Protein AF-A0A8C7E9T2-F1 (afdb_monomer)

Secondary structure (DSSP, 8-state):
-PPPP----------S-EEEEEEGGGTEEEEEE----TT-EEEEEEETTTTEEEEEEEEE-SS--SSSS---EEEEEEEEEETTTTEEEEE-SS-EEEEETTEEEEE-TT--EEEEETTEEEEEETTTEEEEEETTTEEEEEEEEPPPTT-SS---EEEEEEEE-TTS-TT-BSTTGGGGS---EEEEEEEEEEETTEEEEEEEETTEEEEEEEEEEEE-SS-TTT-EEEEEEEE-GGGTTTSSS-GGGGEES---

Foldseek 3Di:
DDDDDDDPDPDPPQFFQKDWQDQVVVNAIAIEGAQDDQQWKFFAKDFVVQQKTKIFGKHFKPDDDPDPDRTGIFGQWMWIDRPVQRWIWIDGLAWIWIDRPPDIDIDGLQDADFDDDVQWTWGRDRQFWIWIGGNNAWIKIKGWDCDPPVDPIHHIHIHIDTPGRGRRDPRMDTQNRPSSPRWDKDWADFAQDPDNVWTWTWIQTPNDTFIWIWDWDFDCPVPSPPGDTHIHTYGDDSCPPNGDDHRCVRTDPDSD

Sequence (256 aa):
MSVPPRIPSRVSIDGDPHFIISVPQKEDAICFNINENPGAVLNLIKDPVTGITVNGELIGDKKANNDSKIQNTYFGRLGITNKHLNLRVMVTPEKITVQNGAEKTGFTWLDSVTLQQEGLNLIINRKKNLVLSMGGGASFVIVLHQVWKKHPLHQDFLGLYTLDSGKLSKQTHGLLGQFFQPIDFTILEIHPGSDPKKPDATMIVKNNELTVTRGWQKDYRKDPKNGIDVPCWFVHNNGAGLIDGVHTDYIVSSLF

Mean predicted aligned error: 7.23 Å

Organism: Nothoprocta perdicaria (NCBI:txid30464)

InterPro domains:
  IPR010600 Inter-alpha-trypsin inhibitor heavy chain, C-terminal [PF06668] (50-237)
  IPR050934 Inter-alpha-trypsin inhibitor heavy chain [PTHR10338] (15-254)

Structure (mmCIF, N/CA/C/O backbone):
data_AF-A0A8C7E9T2-F1
#
_entry.id   AF-A0A8C7E9T2-F1
#
loop_
_atom_site.group_PDB
_atom_site.id
_atom_site.type_symbol
_atom_site.label_atom_id
_atom_site.label_alt_id
_atom_site.label_comp_id
_atom_site.label_asym_id
_atom_site.label_entity_id
_atom_site.label_seq_id
_atom_site.pdbx_PDB_ins_code
_atom_site.Cartn_x
_atom_site.Cartn_y
_atom_site.Cartn_z
_atom_site.occupancy
_atom_site.B_iso_or_equiv
_atom_site.auth_seq_id
_atom_site.auth_comp_id
_atom_site.auth_asym_id
_atom_site.auth_atom_id
_atom_site.pdbx_PDB_model_num
ATOM 1 N N . MET A 1 1 ? 25.574 38.942 -23.394 1.00 36.72 1 MET A N 1
ATOM 2 C CA . MET A 1 1 ? 25.433 37.539 -22.950 1.00 36.72 1 MET A CA 1
ATOM 3 C C . MET A 1 1 ? 24.226 37.465 -22.033 1.00 36.72 1 MET A C 1
ATOM 5 O O . MET A 1 1 ? 24.279 37.968 -20.920 1.00 36.72 1 MET A O 1
ATOM 9 N N . SER A 1 2 ? 23.105 36.980 -22.554 1.00 30.75 2 SER A N 1
ATOM 10 C CA . SER A 1 2 ? 21.825 36.873 -21.853 1.00 30.75 2 SER A CA 1
ATOM 11 C C . SER A 1 2 ? 21.806 35.605 -20.999 1.00 30.75 2 SER A C 1
ATOM 13 O O . SER A 1 2 ? 22.013 34.504 -21.501 1.00 30.75 2 SER A O 1
ATOM 15 N N . VAL A 1 3 ? 21.581 35.771 -19.697 1.00 33.22 3 VAL A N 1
ATOM 16 C CA . VAL A 1 3 ? 21.380 34.667 -18.751 1.00 33.22 3 VAL A CA 1
ATOM 17 C C . VAL A 1 3 ? 20.053 33.976 -19.096 1.00 33.22 3 VAL A C 1
ATOM 19 O O . VAL A 1 3 ? 19.036 34.670 -19.176 1.00 33.22 3 VAL A O 1
ATOM 22 N N . PRO A 1 4 ? 20.013 32.650 -19.321 1.00 32.91 4 PRO A N 1
ATOM 23 C CA . PRO A 1 4 ? 18.760 31.969 -19.611 1.00 32.91 4 PRO A CA 1
ATOM 24 C C . PRO A 1 4 ? 17.866 31.939 -18.357 1.00 32.91 4 PRO A C 1
ATOM 26 O O . PRO A 1 4 ? 18.373 31.788 -17.239 1.00 32.91 4 PRO A O 1
ATOM 29 N N . PRO A 1 5 ? 16.538 32.081 -18.510 1.00 31.86 5 PRO A N 1
ATOM 30 C CA . PRO A 1 5 ? 15.620 32.064 -17.381 1.00 31.86 5 PRO A CA 1
ATOM 31 C C . PRO A 1 5 ? 15.632 30.689 -16.705 1.00 31.86 5 PRO A C 1
ATOM 33 O O . PRO A 1 5 ? 15.554 29.650 -17.362 1.00 31.86 5 PRO A O 1
ATOM 36 N N . ARG A 1 6 ? 15.719 30.687 -15.369 1.00 32.91 6 ARG A N 1
ATOM 37 C CA . ARG A 1 6 ? 15.540 29.483 -14.549 1.00 32.91 6 ARG A CA 1
ATOM 38 C C . ARG A 1 6 ? 14.130 28.948 -14.786 1.00 32.91 6 ARG A C 1
ATOM 40 O O . ARG A 1 6 ? 13.155 29.552 -14.349 1.00 32.91 6 ARG A O 1
ATOM 47 N N . ILE A 1 7 ? 14.040 27.818 -15.479 1.00 31.33 7 ILE A N 1
ATOM 48 C CA . ILE A 1 7 ? 12.806 27.044 -15.605 1.00 31.33 7 ILE A CA 1
ATOM 49 C C . ILE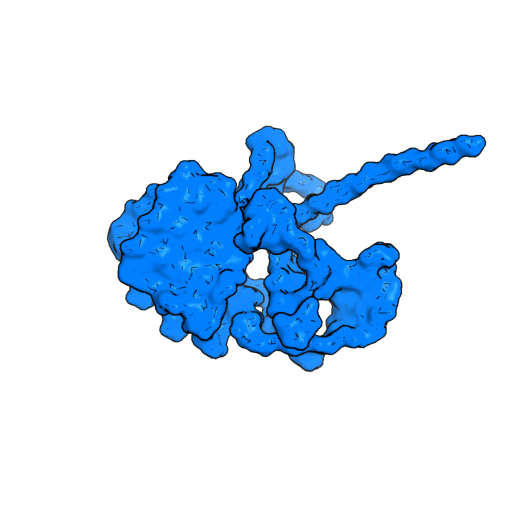 A 1 7 ? 12.392 26.644 -14.179 1.00 31.33 7 ILE A C 1
ATOM 51 O O . ILE A 1 7 ? 13.225 26.075 -13.465 1.00 31.33 7 ILE A O 1
ATOM 55 N N . PRO A 1 8 ? 11.159 26.939 -13.725 1.00 28.78 8 PRO A N 1
ATOM 56 C CA . PRO A 1 8 ? 10.718 26.501 -12.412 1.00 28.78 8 PRO A CA 1
ATOM 57 C C . PRO A 1 8 ? 10.752 24.975 -12.394 1.00 28.78 8 PRO A C 1
ATOM 59 O O . PRO A 1 8 ? 10.185 24.326 -13.276 1.00 28.78 8 PRO A O 1
ATOM 62 N N . SER A 1 9 ? 11.434 24.403 -11.403 1.00 28.05 9 SER A N 1
ATOM 63 C CA . SER A 1 9 ? 11.356 22.981 -11.089 1.00 28.05 9 SER A CA 1
ATOM 64 C C . SER A 1 9 ? 9.882 22.598 -11.006 1.00 28.05 9 SER A C 1
ATOM 66 O O . SER A 1 9 ? 9.178 23.076 -10.113 1.00 28.05 9 SER A O 1
ATOM 68 N N . ARG A 1 10 ? 9.402 21.792 -11.963 1.00 25.38 10 ARG A N 1
ATOM 69 C CA . ARG A 1 10 ? 8.066 21.197 -11.898 1.00 25.38 10 ARG A CA 1
ATOM 70 C C . ARG A 1 10 ? 7.954 20.525 -10.535 1.00 25.38 10 ARG A C 1
ATOM 72 O O . ARG A 1 10 ? 8.721 19.612 -10.240 1.00 25.38 10 ARG A O 1
ATOM 79 N N . VAL A 1 11 ? 7.049 21.029 -9.703 1.00 23.53 11 VAL A N 1
ATOM 80 C CA . VAL A 1 11 ? 6.612 20.343 -8.492 1.00 23.53 11 VAL A CA 1
ATOM 81 C C . VAL A 1 11 ? 6.145 18.968 -8.960 1.00 23.53 11 VAL A C 1
ATOM 83 O O . VAL A 1 11 ? 5.228 18.886 -9.776 1.00 23.53 11 VAL A O 1
ATOM 86 N N . SER A 1 12 ? 6.840 17.910 -8.545 1.00 27.34 12 SER A N 1
ATOM 87 C CA . SER A 1 12 ? 6.353 16.545 -8.720 1.00 27.34 12 SER A CA 1
ATOM 88 C C . SER A 1 12 ? 5.087 16.452 -7.882 1.00 27.34 12 SER A C 1
ATOM 90 O O . SER A 1 12 ? 5.159 16.472 -6.655 1.00 27.34 12 SER A O 1
ATOM 92 N N . ILE A 1 13 ? 3.930 16.508 -8.533 1.00 32.53 13 ILE A N 1
ATOM 93 C CA . ILE A 1 13 ? 2.645 16.292 -7.877 1.00 32.53 13 ILE A CA 1
ATOM 94 C C . ILE A 1 13 ? 2.523 14.772 -7.778 1.00 32.53 13 ILE A C 1
ATOM 96 O O . ILE A 1 13 ? 2.080 14.134 -8.728 1.00 32.53 13 ILE A O 1
ATOM 100 N N . ASP A 1 14 ? 3.031 14.215 -6.673 1.00 45.03 14 ASP A N 1
ATOM 101 C CA . ASP A 1 14 ? 2.837 12.811 -6.289 1.00 45.03 14 ASP A CA 1
ATOM 102 C C . ASP A 1 14 ? 1.335 12.582 -6.164 1.00 45.03 14 ASP A C 1
ATOM 104 O O . ASP A 1 14 ? 0.641 13.246 -5.385 1.00 45.03 14 ASP A O 1
ATOM 108 N N . GLY A 1 15 ? 0.818 11.737 -7.038 1.00 45.34 15 GLY A N 1
ATOM 109 C CA . GLY A 1 15 ? -0.557 11.849 -7.474 1.00 45.34 15 GLY A CA 1
ATOM 110 C C . GLY A 1 15 ? -1.200 10.535 -7.823 1.00 45.34 15 GLY A C 1
ATOM 111 O O . GLY A 1 15 ? -2.115 10.574 -8.610 1.00 45.34 15 GLY A O 1
ATOM 112 N N . ASP A 1 16 ? -0.736 9.419 -7.276 1.00 51.97 16 ASP A N 1
ATOM 113 C CA . ASP A 1 16 ? -1.409 8.118 -7.313 1.00 51.97 16 ASP A CA 1
ATOM 114 C C . ASP A 1 16 ? -0.866 7.272 -6.143 1.00 51.97 16 ASP A C 1
ATOM 116 O O . ASP A 1 16 ? 0.202 7.596 -5.605 1.00 51.97 16 ASP A O 1
ATOM 120 N N . PRO A 1 17 ? -1.526 6.186 -5.695 1.00 57.12 17 PRO A N 1
ATOM 121 C CA . PRO A 1 17 ? -0.874 5.239 -4.799 1.00 57.12 17 PRO A CA 1
ATOM 122 C C . PRO A 1 17 ? 0.338 4.615 -5.513 1.00 57.12 17 PRO A C 1
ATOM 124 O O . PRO A 1 17 ? 0.200 3.727 -6.353 1.00 57.12 17 PRO A O 1
ATOM 127 N N . HIS A 1 18 ? 1.533 5.094 -5.168 1.00 77.88 18 HIS A N 1
ATOM 128 C CA . HIS A 1 18 ? 2.803 4.554 -5.637 1.00 77.88 18 HIS A CA 1
ATOM 129 C C . HIS A 1 18 ? 3.198 3.363 -4.761 1.00 77.88 18 HIS A C 1
ATOM 131 O O . HIS A 1 18 ? 3.559 3.515 -3.589 1.00 77.88 18 HIS A O 1
ATOM 137 N N . PHE A 1 19 ? 3.141 2.160 -5.320 1.00 89.12 19 PHE A N 1
ATOM 138 C CA . PHE A 1 19 ? 3.601 0.958 -4.639 1.00 89.12 19 PHE A CA 1
ATOM 139 C C . PHE A 1 19 ? 5.094 0.786 -4.885 1.00 89.12 19 PHE A C 1
ATOM 141 O O . PHE A 1 19 ? 5.533 0.781 -6.031 1.00 89.12 19 PHE A O 1
ATOM 148 N N . ILE A 1 20 ? 5.875 0.645 -3.813 1.00 91.62 20 ILE A N 1
ATOM 149 C CA . ILE A 1 20 ? 7.319 0.398 -3.878 1.00 91.62 20 ILE A CA 1
ATOM 150 C C . ILE A 1 20 ? 7.583 -1.006 -3.340 1.00 91.62 20 ILE A C 1
ATOM 152 O O . ILE A 1 20 ? 7.373 -1.281 -2.157 1.00 91.62 20 ILE A O 1
ATOM 156 N N . ILE A 1 21 ? 8.068 -1.884 -4.211 1.00 92.88 21 ILE A N 1
ATOM 157 C CA . ILE A 1 21 ? 8.453 -3.256 -3.894 1.00 92.88 21 ILE A CA 1
ATOM 158 C C . ILE A 1 21 ? 9.976 -3.314 -3.831 1.00 92.88 21 ILE A C 1
ATOM 160 O O . ILE A 1 21 ? 10.663 -3.299 -4.852 1.00 92.88 21 ILE A O 1
ATOM 164 N N . SER A 1 22 ? 10.517 -3.342 -2.614 1.00 90.88 22 SER A N 1
ATOM 165 C CA . SER A 1 22 ? 11.954 -3.527 -2.403 1.00 90.88 22 SER A CA 1
ATOM 166 C C . SER A 1 22 ? 12.355 -4.965 -2.737 1.00 90.88 22 SER A C 1
ATOM 168 O O . SER A 1 22 ? 11.707 -5.899 -2.267 1.00 90.88 22 SER A O 1
ATOM 170 N N . VAL A 1 23 ? 13.453 -5.141 -3.475 1.00 92.06 23 VAL A N 1
ATOM 171 C CA . VAL A 1 23 ? 14.055 -6.446 -3.785 1.00 92.06 23 VAL A CA 1
ATOM 172 C C . VAL A 1 23 ? 15.464 -6.470 -3.184 1.00 92.06 23 VAL A C 1
ATOM 174 O O . VAL A 1 23 ? 16.436 -6.122 -3.860 1.00 92.06 23 VAL A O 1
ATOM 177 N N . PRO A 1 24 ? 15.607 -6.825 -1.890 1.00 89.12 24 PRO A N 1
ATOM 178 C CA . PRO A 1 24 ? 16.863 -6.656 -1.161 1.00 89.12 24 PRO A CA 1
ATOM 179 C C . PRO A 1 24 ? 18.052 -7.375 -1.798 1.00 89.12 24 PRO A C 1
ATOM 181 O O . PRO A 1 24 ? 19.160 -6.857 -1.761 1.00 89.12 24 PRO A O 1
ATOM 184 N N . GLN A 1 25 ? 17.826 -8.531 -2.429 1.00 90.88 25 GLN A N 1
ATOM 185 C CA . GLN A 1 25 ? 18.876 -9.320 -3.085 1.00 90.88 25 GLN A CA 1
ATOM 186 C C . GLN A 1 25 ? 19.495 -8.612 -4.300 1.00 90.88 25 GLN A C 1
ATOM 188 O O . GLN A 1 25 ? 20.569 -9.004 -4.747 1.00 90.88 25 GLN A O 1
ATOM 193 N N . LYS A 1 26 ? 18.819 -7.594 -4.843 1.00 93.00 26 LYS A N 1
ATOM 194 C CA . LYS A 1 26 ? 19.295 -6.762 -5.955 1.00 93.00 26 LYS A CA 1
ATOM 195 C C . LYS A 1 26 ? 19.748 -5.376 -5.510 1.00 93.00 26 LYS A C 1
ATOM 197 O O . LYS A 1 26 ? 20.216 -4.620 -6.350 1.00 93.00 26 LYS A O 1
ATOM 202 N N . GLU A 1 27 ? 19.557 -5.035 -4.233 1.00 93.94 27 GLU A N 1
ATOM 203 C CA . GLU A 1 27 ? 19.719 -3.669 -3.717 1.00 93.94 27 GLU A CA 1
ATOM 204 C C . GLU A 1 27 ? 18.941 -2.625 -4.544 1.00 93.94 27 GLU A C 1
ATOM 206 O O . GLU A 1 27 ? 19.355 -1.477 -4.695 1.00 93.94 27 GLU A O 1
ATOM 211 N N . ASP A 1 28 ? 17.790 -3.029 -5.087 1.00 94.56 28 ASP A N 1
ATOM 212 C CA . ASP A 1 28 ? 16.990 -2.217 -6.001 1.00 94.56 28 ASP A CA 1
ATOM 213 C C . ASP A 1 28 ? 15.488 -2.409 -5.726 1.00 94.56 28 ASP A C 1
ATOM 215 O O . ASP A 1 28 ? 15.079 -3.214 -4.880 1.00 94.56 28 ASP A O 1
ATOM 219 N N . ALA A 1 29 ? 14.648 -1.634 -6.407 1.00 95.00 29 ALA A N 1
ATOM 220 C CA . ALA A 1 29 ? 13.205 -1.656 -6.219 1.00 95.00 29 ALA A CA 1
ATOM 221 C C . ALA A 1 29 ? 12.438 -1.622 -7.543 1.00 95.00 29 ALA A C 1
ATOM 223 O O . ALA A 1 29 ? 12.873 -1.039 -8.538 1.00 95.00 29 ALA A O 1
ATOM 224 N N . ILE A 1 30 ? 11.242 -2.200 -7.509 1.00 96.00 30 ILE A N 1
ATOM 225 C CA . ILE A 1 30 ? 10.222 -2.069 -8.549 1.00 96.00 30 ILE A CA 1
ATOM 226 C C . ILE A 1 30 ? 9.132 -1.149 -8.005 1.00 96.00 30 ILE A C 1
ATOM 228 O O . ILE A 1 30 ? 8.796 -1.215 -6.822 1.00 96.00 30 ILE A O 1
ATOM 232 N N . CYS A 1 31 ? 8.579 -0.284 -8.844 1.00 95.00 31 CYS A N 1
ATOM 233 C CA . CYS A 1 31 ? 7.455 0.559 -8.468 1.00 95.00 31 CYS A CA 1
ATOM 234 C C . CYS A 1 31 ? 6.381 0.586 -9.551 1.00 95.00 31 CYS A C 1
ATOM 236 O O . CYS A 1 31 ? 6.670 0.395 -10.726 1.00 95.00 31 CYS A O 1
ATOM 238 N N . PHE A 1 32 ? 5.132 0.796 -9.155 1.00 94.06 32 PHE A N 1
ATOM 239 C CA . PHE A 1 32 ? 4.001 0.910 -10.073 1.00 94.06 32 PHE A CA 1
ATOM 240 C C . PHE A 1 32 ? 2.858 1.676 -9.405 1.00 94.06 32 PHE A C 1
ATOM 242 O O . PHE A 1 32 ? 2.839 1.836 -8.181 1.00 94.06 32 PHE A O 1
ATOM 249 N N . ASN A 1 33 ? 1.902 2.123 -10.214 1.00 91.00 33 ASN A N 1
ATOM 250 C CA . ASN A 1 33 ? 0.681 2.788 -9.758 1.00 91.00 33 ASN A CA 1
ATOM 251 C C . ASN A 1 33 ? -0.532 1.922 -10.065 1.00 91.00 33 ASN A C 1
ATOM 253 O O . ASN A 1 33 ? -0.456 1.069 -10.945 1.00 91.00 33 ASN A O 1
ATOM 257 N N . ILE A 1 34 ? -1.650 2.193 -9.393 1.00 90.44 34 ILE A N 1
ATOM 258 C CA . ILE A 1 34 ? -2.975 1.741 -9.820 1.00 90.44 34 ILE A CA 1
ATOM 259 C C . ILE A 1 34 ? -3.844 2.968 -10.045 1.00 90.44 34 ILE A C 1
ATOM 261 O O . ILE A 1 34 ? -4.163 3.688 -9.102 1.00 90.44 34 ILE A O 1
ATOM 265 N N . ASN A 1 35 ? -4.222 3.170 -11.301 1.00 86.38 35 ASN A N 1
ATOM 266 C CA . ASN A 1 35 ? -5.042 4.285 -11.740 1.00 86.38 35 ASN A CA 1
ATOM 267 C C . ASN A 1 35 ? -6.493 3.809 -11.798 1.00 86.38 35 ASN A C 1
ATOM 269 O O . ASN A 1 35 ? -6.939 3.282 -12.816 1.00 86.38 35 ASN A O 1
ATOM 273 N N . GLU A 1 36 ? -7.199 3.965 -10.685 1.00 90.19 36 GLU A N 1
ATOM 274 C CA . GLU A 1 36 ? -8.607 3.602 -10.543 1.00 90.19 36 GLU A CA 1
ATOM 275 C C . GLU A 1 36 ? -9.437 4.798 -10.093 1.00 90.19 36 GLU A C 1
ATOM 277 O O . GLU A 1 36 ? -8.909 5.790 -9.600 1.00 90.19 36 GLU A O 1
ATOM 282 N N . ASN A 1 37 ? -10.753 4.723 -10.270 1.00 89.94 37 ASN A N 1
ATOM 283 C CA . ASN A 1 37 ? -11.621 5.850 -9.940 1.00 89.94 37 ASN A CA 1
ATOM 284 C C . ASN A 1 37 ? -11.808 6.019 -8.418 1.00 89.94 37 ASN A C 1
ATOM 286 O O . ASN A 1 37 ? -11.820 5.032 -7.674 1.00 89.94 37 ASN A O 1
ATOM 290 N N . PRO A 1 38 ? -12.050 7.255 -7.937 1.00 91.06 38 PRO A N 1
ATOM 291 C CA . PRO A 1 38 ? -12.476 7.487 -6.561 1.00 91.06 38 PRO A CA 1
ATOM 292 C C . PRO A 1 38 ? -13.674 6.604 -6.180 1.00 91.06 38 PRO A C 1
ATOM 294 O O . PRO A 1 38 ? -14.636 6.484 -6.938 1.00 91.06 38 PRO A O 1
ATOM 297 N N . GLY A 1 39 ? -13.620 5.999 -4.995 1.00 93.44 39 GLY A N 1
ATOM 298 C CA . GLY A 1 39 ? -14.597 5.030 -4.498 1.00 93.44 39 GLY A CA 1
ATOM 299 C C . GLY A 1 39 ? -14.239 3.567 -4.780 1.00 93.44 39 GLY A C 1
ATOM 300 O O . GLY A 1 39 ? -14.816 2.684 -4.146 1.00 93.44 39 GLY A O 1
ATOM 301 N N . ALA A 1 40 ? -13.277 3.282 -5.666 1.00 95.75 40 ALA A N 1
ATOM 302 C CA . ALA A 1 40 ? -12.760 1.926 -5.828 1.00 95.75 40 ALA A CA 1
ATOM 303 C C . ALA A 1 40 ? -12.086 1.451 -4.530 1.00 95.75 40 ALA A C 1
ATOM 305 O O . ALA A 1 40 ? -11.313 2.187 -3.911 1.00 95.75 40 ALA A O 1
ATOM 306 N N . VAL A 1 41 ? -12.368 0.211 -4.121 1.00 98.12 41 VAL A N 1
ATOM 307 C CA . VAL A 1 41 ? -11.741 -0.417 -2.952 1.00 98.12 41 VAL A CA 1
ATOM 308 C C . VAL A 1 41 ? -10.810 -1.520 -3.427 1.00 98.12 41 VAL A C 1
ATOM 310 O O . VAL A 1 41 ? -11.253 -2.494 -4.023 1.00 98.12 41 VAL A O 1
ATOM 313 N N . LEU A 1 42 ? -9.522 -1.379 -3.137 1.00 97.81 42 LEU A N 1
ATOM 314 C CA . LEU A 1 42 ? -8.484 -2.330 -3.515 1.00 97.81 42 LEU A CA 1
ATOM 315 C C . LEU A 1 42 ? -8.203 -3.308 -2.372 1.00 97.81 42 LEU A C 1
ATOM 317 O O . LEU A 1 42 ? -7.965 -2.888 -1.237 1.00 97.81 42 LEU A O 1
ATOM 321 N N . ASN A 1 43 ? -8.156 -4.605 -2.672 1.00 98.25 43 ASN A N 1
ATOM 322 C CA . ASN A 1 43 ? -7.603 -5.624 -1.793 1.00 98.25 43 ASN A CA 1
ATOM 323 C C . ASN A 1 43 ? -6.076 -5.603 -1.874 1.00 98.25 43 ASN A C 1
ATOM 325 O O . ASN A 1 43 ? -5.469 -6.054 -2.846 1.00 98.25 43 ASN A O 1
ATOM 329 N N . LEU A 1 44 ? -5.447 -5.070 -0.830 1.00 96.81 44 LEU A N 1
ATOM 330 C CA . LEU A 1 44 ? -4.002 -4.877 -0.785 1.00 96.81 44 LEU A CA 1
ATOM 331 C C . LEU A 1 44 ? -3.308 -6.134 -0.272 1.00 96.81 44 LEU A C 1
ATOM 333 O O . LEU A 1 44 ? -2.311 -6.574 -0.840 1.00 96.81 44 LEU A O 1
ATOM 337 N N . ILE A 1 45 ? -3.831 -6.706 0.811 1.00 95.38 45 ILE A N 1
ATOM 338 C CA . ILE A 1 45 ? -3.261 -7.881 1.469 1.00 95.38 45 ILE A CA 1
ATOM 339 C C . ILE A 1 45 ? -4.408 -8.779 1.916 1.00 95.38 45 ILE A C 1
ATOM 341 O O . ILE A 1 45 ? -5.374 -8.315 2.520 1.00 95.38 45 ILE A O 1
ATOM 345 N N . LYS A 1 46 ? -4.283 -10.077 1.672 1.00 95.88 46 LYS A N 1
ATOM 346 C CA . LYS A 1 46 ? -5.173 -11.113 2.182 1.00 95.88 46 LYS A CA 1
ATOM 347 C C . LYS A 1 46 ? -4.346 -12.342 2.514 1.00 95.88 46 LYS A C 1
ATOM 349 O O . LYS A 1 46 ? -3.814 -12.992 1.621 1.00 95.88 46 LYS A O 1
ATOM 354 N N . ASP A 1 47 ? -4.260 -12.662 3.795 1.00 94.69 47 ASP A N 1
ATOM 355 C CA . ASP A 1 47 ? -3.617 -13.878 4.274 1.00 94.69 47 ASP A CA 1
ATOM 356 C C . ASP A 1 47 ? -4.662 -14.770 4.960 1.00 94.69 47 ASP A C 1
ATOM 358 O O . ASP A 1 47 ? -5.082 -14.483 6.087 1.00 94.69 47 ASP A O 1
ATOM 362 N N . PRO A 1 48 ? -5.107 -15.856 4.304 1.00 94.44 48 PRO A N 1
ATOM 363 C CA . PRO A 1 48 ? -6.138 -16.725 4.858 1.00 94.44 48 PRO A CA 1
ATOM 364 C C . PRO A 1 48 ? -5.673 -17.485 6.107 1.00 94.44 48 PRO A C 1
ATOM 366 O O . PRO A 1 48 ? -6.514 -17.890 6.906 1.00 94.44 48 PRO A O 1
ATOM 369 N N . VAL A 1 49 ? -4.363 -17.673 6.301 1.00 93.19 49 VAL A N 1
ATOM 370 C CA . VAL A 1 49 ? -3.815 -18.462 7.415 1.00 93.19 49 VAL A CA 1
ATOM 371 C C . VAL A 1 49 ? -3.740 -17.634 8.694 1.00 93.19 49 VAL A C 1
ATOM 373 O O . VAL A 1 49 ? -4.097 -18.122 9.763 1.00 93.19 49 VAL A O 1
ATOM 376 N N . THR A 1 50 ? -3.304 -16.376 8.608 1.00 91.00 50 THR A N 1
ATOM 377 C CA . THR A 1 50 ? -3.293 -15.467 9.770 1.00 91.00 50 THR A CA 1
ATOM 378 C C . THR A 1 50 ? -4.638 -14.771 9.986 1.00 91.00 50 THR A C 1
ATOM 380 O O . THR A 1 50 ? -4.872 -14.190 11.049 1.00 91.00 50 THR A O 1
ATOM 383 N N . GLY A 1 51 ? -5.529 -14.831 8.991 1.00 92.38 51 GLY A N 1
ATOM 384 C CA . GLY A 1 51 ? -6.827 -14.163 8.989 1.00 92.38 51 GLY A CA 1
ATOM 385 C C . GLY A 1 51 ? -6.739 -12.658 8.722 1.00 92.38 51 GLY A C 1
ATOM 386 O O . GLY A 1 51 ? -7.748 -11.969 8.884 1.00 92.38 51 GLY A O 1
ATOM 387 N N . ILE A 1 52 ? -5.558 -12.143 8.355 1.00 93.50 52 ILE A N 1
ATOM 388 C CA . ILE A 1 52 ? -5.320 -10.720 8.100 1.00 93.50 52 ILE A CA 1
ATOM 389 C C . ILE A 1 52 ? -5.866 -10.343 6.721 1.00 93.50 52 ILE A C 1
ATOM 391 O O . ILE A 1 52 ? -5.641 -11.025 5.722 1.00 93.50 52 ILE A O 1
ATOM 395 N N . THR A 1 53 ? -6.580 -9.225 6.649 1.00 95.62 53 THR A N 1
ATOM 396 C CA . THR A 1 53 ? -6.971 -8.590 5.385 1.00 95.62 53 THR A CA 1
ATOM 397 C C . THR A 1 53 ? -6.784 -7.086 5.501 1.00 95.62 53 THR A C 1
ATOM 399 O O . THR A 1 53 ? -7.125 -6.499 6.526 1.00 95.62 53 THR A O 1
ATOM 402 N N . VAL A 1 54 ? -6.220 -6.477 4.462 1.00 96.19 54 VAL A N 1
ATOM 403 C CA . VAL A 1 54 ? -6.025 -5.035 4.333 1.00 96.19 54 VAL A CA 1
ATOM 404 C C . VAL A 1 54 ? -6.633 -4.590 3.012 1.00 96.19 54 VAL A C 1
ATOM 406 O O . VAL A 1 54 ? -6.200 -5.034 1.948 1.00 96.19 54 VAL A O 1
ATOM 409 N N . ASN A 1 55 ? -7.608 -3.692 3.093 1.00 98.38 55 ASN A N 1
ATOM 410 C CA . ASN A 1 55 ? -8.255 -3.063 1.950 1.00 98.38 55 ASN A CA 1
ATOM 411 C C . ASN A 1 55 ? -8.064 -1.543 2.010 1.00 98.38 55 ASN A C 1
ATOM 413 O O . ASN A 1 55 ? -7.991 -0.967 3.100 1.00 98.38 55 ASN A O 1
ATOM 417 N N . GLY A 1 56 ? -8.019 -0.893 0.850 1.00 97.56 56 GLY A N 1
ATOM 418 C CA . GLY A 1 56 ? -7.895 0.558 0.741 1.00 97.56 56 GLY A CA 1
ATOM 419 C C . GLY A 1 56 ? -8.888 1.154 -0.245 1.00 97.56 56 GLY A C 1
ATOM 420 O O . GLY A 1 56 ? -8.929 0.741 -1.396 1.00 97.56 56 GLY A O 1
ATOM 421 N N . GLU A 1 57 ? -9.673 2.127 0.205 1.00 97.19 57 GLU A N 1
ATOM 422 C CA . GLU A 1 57 ? -10.593 2.898 -0.635 1.00 97.19 57 GLU A CA 1
ATOM 423 C C . GLU A 1 57 ? -9.882 4.131 -1.194 1.00 97.19 57 GLU A C 1
ATOM 425 O O . GLU A 1 57 ? -9.264 4.902 -0.444 1.00 97.19 57 GLU A O 1
ATOM 430 N N . LEU A 1 58 ? -9.990 4.312 -2.508 1.00 93.69 58 LEU A N 1
ATOM 431 C CA . LEU A 1 58 ? -9.417 5.442 -3.218 1.00 93.69 58 LEU A CA 1
ATOM 432 C C . LEU A 1 58 ? -10.313 6.677 -3.121 1.00 93.69 58 LEU A C 1
ATOM 434 O O . LEU A 1 58 ? -11.533 6.607 -3.236 1.00 93.69 58 LEU A O 1
ATOM 438 N N . ILE A 1 59 ? -9.689 7.835 -2.964 1.00 90.38 59 ILE A N 1
ATOM 439 C CA . ILE A 1 59 ? -10.299 9.158 -3.075 1.00 90.38 59 ILE A CA 1
ATOM 440 C C . ILE A 1 59 ? -9.573 9.937 -4.167 1.00 90.38 59 ILE A C 1
ATOM 442 O O . ILE A 1 59 ? -8.382 9.738 -4.383 1.00 90.38 59 ILE A O 1
ATOM 446 N N . GLY A 1 60 ? -10.285 10.829 -4.847 1.00 85.44 60 GLY A N 1
ATOM 447 C CA . GLY A 1 60 ? -9.684 11.732 -5.826 1.00 85.44 60 GLY A CA 1
ATOM 448 C C . GLY A 1 60 ? -9.321 13.081 -5.221 1.00 85.44 60 GLY A C 1
ATOM 449 O O . GLY A 1 60 ? -9.574 13.355 -4.046 1.00 85.44 60 GLY A O 1
ATOM 450 N N . ASP A 1 61 ? -8.793 13.964 -6.058 1.00 77.12 61 ASP A N 1
ATOM 451 C CA . ASP A 1 61 ? -8.666 15.388 -5.745 1.00 77.12 61 ASP A CA 1
ATOM 452 C C . ASP A 1 61 ? -10.000 16.055 -5.349 1.00 77.12 61 ASP A C 1
ATOM 454 O O . ASP A 1 61 ? -11.081 15.646 -5.774 1.00 77.12 61 ASP A O 1
ATOM 458 N N . LYS A 1 62 ? -9.925 17.146 -4.568 1.00 67.69 62 LYS A N 1
ATOM 459 C CA . LYS A 1 62 ? -11.088 17.925 -4.082 1.0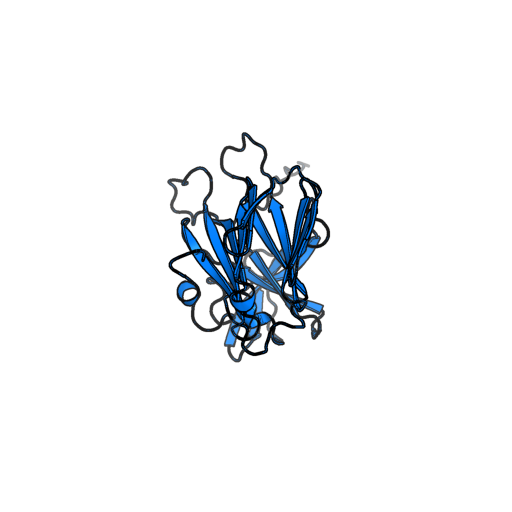0 67.69 62 LYS A CA 1
ATOM 460 C C . LYS A 1 62 ? -11.967 18.476 -5.204 1.00 67.69 62 LYS A C 1
ATOM 462 O O . LYS A 1 62 ? -13.133 18.784 -4.971 1.00 67.69 62 LYS A O 1
ATOM 467 N N . LYS A 1 63 ? -11.399 18.679 -6.392 1.00 62.00 63 LYS A N 1
ATOM 468 C CA . LYS A 1 63 ? -12.121 19.105 -7.589 1.00 62.00 63 LYS A CA 1
ATOM 469 C C . LYS A 1 63 ? -11.832 18.107 -8.696 1.00 62.00 63 LYS A C 1
ATOM 471 O O . LYS A 1 63 ? -10.667 17.863 -8.994 1.00 62.00 63 LYS A O 1
ATOM 476 N N . ALA A 1 64 ? -12.884 17.597 -9.330 1.00 55.16 64 ALA A N 1
ATOM 477 C CA . ALA A 1 64 ? -12.742 16.967 -10.631 1.00 55.16 64 ALA A CA 1
ATOM 478 C C . ALA A 1 64 ? -12.197 18.034 -11.592 1.00 55.16 64 ALA A C 1
ATOM 480 O O . ALA A 1 64 ? -12.824 19.080 -11.783 1.00 55.16 64 ALA A O 1
ATOM 481 N N . ASN A 1 65 ? -11.003 17.823 -12.143 1.00 52.25 65 ASN A N 1
ATOM 482 C CA . ASN A 1 65 ? -10.588 18.617 -13.290 1.00 52.25 65 ASN A CA 1
ATOM 483 C C . ASN A 1 65 ? -11.525 18.229 -14.441 1.00 52.25 65 ASN A C 1
ATOM 485 O O . ASN A 1 65 ? -11.583 17.067 -14.818 1.00 52.25 65 ASN A O 1
ATOM 489 N N . ASN A 1 66 ? -12.268 19.199 -14.980 1.00 47.16 66 ASN A N 1
ATOM 490 C CA . ASN A 1 66 ? -13.123 19.007 -16.162 1.00 47.16 66 ASN A CA 1
ATOM 491 C C . ASN A 1 66 ? -12.315 18.720 -17.443 1.00 47.16 66 ASN A C 1
ATOM 493 O O . ASN A 1 66 ? -12.903 18.438 -18.484 1.00 47.16 66 ASN A O 1
ATOM 497 N N . ASP A 1 67 ? -10.987 18.807 -17.375 1.00 48.69 67 ASP A N 1
ATOM 498 C CA . ASP A 1 67 ? -10.098 18.379 -18.444 1.00 48.69 67 ASP A CA 1
ATOM 499 C C . ASP A 1 67 ? -9.837 16.880 -18.322 1.00 48.69 67 ASP A C 1
ATOM 501 O O . ASP A 1 67 ? -9.573 16.384 -17.232 1.00 48.69 67 ASP A O 1
ATOM 505 N N . SER A 1 68 ? -9.853 16.190 -19.461 1.00 45.16 68 SER A N 1
ATOM 506 C CA . SER A 1 68 ? -9.682 14.748 -19.698 1.00 45.16 68 SER A CA 1
ATOM 507 C C . SER A 1 68 ? -8.356 14.121 -19.216 1.00 45.16 68 SER A C 1
ATOM 509 O O . SER A 1 68 ? -7.857 13.171 -19.821 1.00 45.16 68 SER A O 1
ATOM 511 N N . LYS A 1 69 ? -7.732 14.660 -18.168 1.00 55.12 69 LYS A N 1
ATOM 512 C CA . LYS A 1 69 ? -6.601 14.055 -17.472 1.00 55.12 69 LYS A CA 1
ATOM 513 C C . LYS A 1 69 ? -7.125 13.050 -16.456 1.00 55.12 69 LYS A C 1
ATOM 515 O O . LYS A 1 69 ? -8.032 13.363 -15.691 1.00 55.12 69 LYS A O 1
ATOM 520 N N . ILE A 1 70 ? -6.508 11.870 -16.455 1.00 57.03 70 ILE A N 1
ATOM 521 C CA . ILE A 1 70 ? -6.628 10.870 -15.390 1.00 57.03 70 ILE A CA 1
ATOM 522 C C . ILE A 1 70 ? -6.514 11.611 -14.052 1.00 57.03 70 ILE A C 1
ATOM 524 O O . ILE A 1 70 ? -5.547 12.343 -13.830 1.00 57.03 70 ILE A O 1
ATOM 528 N N . GLN A 1 71 ? -7.560 11.522 -13.232 1.00 66.44 71 GLN A N 1
ATOM 529 C CA . GLN A 1 71 ? -7.603 12.186 -11.938 1.00 66.44 71 GLN A CA 1
ATOM 530 C C . GLN A 1 71 ? -6.695 11.421 -10.980 1.00 66.44 71 GLN A C 1
ATOM 532 O O . GLN A 1 71 ? -6.860 10.216 -10.819 1.00 66.44 71 GLN A O 1
ATOM 537 N N . ASN A 1 72 ? -5.776 12.137 -10.337 1.00 75.75 72 ASN A N 1
ATOM 538 C CA . ASN A 1 72 ? -4.925 11.588 -9.293 1.00 75.75 72 ASN A CA 1
ATOM 539 C C . ASN A 1 72 ? -5.775 10.965 -8.181 1.00 75.75 72 ASN A C 1
ATOM 541 O O . ASN A 1 72 ? -6.740 11.594 -7.714 1.00 75.75 72 ASN A O 1
ATOM 545 N N . THR A 1 73 ? -5.404 9.766 -7.733 1.00 85.56 73 THR A N 1
ATOM 546 C CA . THR A 1 73 ? -6.085 9.097 -6.618 1.00 85.56 73 THR A CA 1
ATOM 547 C C . THR A 1 73 ? -5.170 8.791 -5.444 1.00 85.56 73 THR A C 1
ATOM 549 O O . THR A 1 73 ? -3.956 8.707 -5.558 1.00 85.56 73 THR A O 1
ATOM 552 N N . TYR A 1 74 ? -5.756 8.655 -4.260 1.00 88.44 74 TYR A N 1
ATOM 553 C CA . TYR A 1 74 ? -5.027 8.420 -3.018 1.00 88.44 74 TYR A CA 1
ATOM 554 C C . TYR A 1 74 ? -5.825 7.497 -2.104 1.00 88.44 74 TYR A C 1
ATOM 556 O O . TYR A 1 74 ? -7.047 7.447 -2.207 1.00 88.44 74 TYR A O 1
ATOM 564 N N . PHE A 1 75 ? -5.189 6.821 -1.145 1.00 93.19 75 PHE A N 1
ATOM 565 C CA . PHE A 1 75 ? -5.958 6.113 -0.120 1.00 93.19 75 PHE A CA 1
ATOM 566 C C . PHE A 1 75 ? -6.613 7.110 0.836 1.00 93.19 75 PHE A C 1
ATOM 568 O O . PHE A 1 75 ? -5.937 7.801 1.596 1.00 93.19 75 PHE A O 1
ATOM 575 N N . GLY A 1 76 ? -7.941 7.164 0.827 1.00 94.25 76 GLY A N 1
ATOM 576 C CA . GLY A 1 76 ? -8.712 7.957 1.784 1.00 94.25 76 GLY A CA 1
ATOM 577 C C . GLY A 1 76 ? -9.144 7.151 2.997 1.00 94.25 76 GLY A C 1
ATOM 578 O O . GLY A 1 76 ? -9.363 7.707 4.073 1.00 94.25 76 GLY A O 1
ATOM 579 N N . ARG A 1 77 ? -9.285 5.831 2.847 1.00 97.31 77 ARG A N 1
ATOM 580 C CA . ARG A 1 77 ? -9.680 4.943 3.943 1.00 97.31 77 ARG A CA 1
ATOM 581 C C . ARG A 1 77 ? -8.933 3.629 3.839 1.00 97.31 77 ARG A C 1
ATOM 583 O O . ARG A 1 77 ? -8.858 3.042 2.767 1.00 97.31 77 ARG A O 1
ATOM 590 N N . LEU A 1 78 ? -8.423 3.152 4.965 1.00 98.12 78 LEU A N 1
ATOM 591 C CA . LEU A 1 78 ? -7.846 1.818 5.088 1.00 98.12 78 LEU A CA 1
ATOM 592 C C . LEU A 1 78 ? -8.678 1.007 6.078 1.00 98.12 78 LEU A C 1
ATOM 594 O O . LEU A 1 78 ? -8.989 1.481 7.174 1.00 98.12 78 LEU A O 1
ATOM 598 N N . GLY A 1 79 ? -9.039 -0.208 5.683 1.00 97.56 79 GLY A N 1
ATOM 599 C CA . GLY A 1 79 ? -9.658 -1.203 6.547 1.00 97.56 79 GLY A CA 1
ATOM 600 C C . GLY A 1 79 ? -8.700 -2.352 6.758 1.00 97.56 79 GLY A C 1
ATOM 601 O O . GLY A 1 79 ? -8.254 -2.975 5.800 1.00 97.56 79 GLY A O 1
ATOM 602 N N . ILE A 1 80 ? -8.393 -2.630 8.017 1.00 95.25 80 ILE A N 1
ATOM 603 C CA . ILE A 1 80 ? -7.544 -3.741 8.414 1.00 95.25 80 ILE A CA 1
ATOM 604 C C . ILE A 1 80 ? -8.360 -4.650 9.317 1.00 95.25 80 ILE A C 1
ATOM 606 O O . ILE A 1 80 ? -8.913 -4.198 10.317 1.00 95.25 80 ILE A O 1
ATOM 610 N N . THR A 1 81 ? -8.433 -5.933 8.993 1.00 94.31 81 THR A N 1
ATOM 611 C CA . THR A 1 81 ? -9.152 -6.914 9.805 1.00 94.31 81 THR A CA 1
ATOM 612 C C . THR A 1 81 ? -8.279 -8.091 10.156 1.00 94.31 81 THR A C 1
ATOM 614 O O . THR A 1 81 ? -7.458 -8.511 9.345 1.00 94.31 81 THR A O 1
ATOM 617 N N . ASN A 1 82 ? -8.537 -8.686 11.316 1.00 92.75 82 ASN A N 1
ATOM 618 C CA . ASN A 1 82 ? -8.123 -10.047 11.604 1.00 92.75 82 ASN A CA 1
ATOM 619 C C . ASN A 1 82 ? -9.363 -10.876 11.952 1.00 92.75 82 ASN A C 1
ATOM 621 O O . ASN A 1 82 ? -10.006 -10.646 12.978 1.00 92.75 82 ASN A O 1
ATOM 625 N N . LYS A 1 83 ? -9.698 -11.836 11.083 1.00 91.12 83 LYS A N 1
ATOM 626 C CA . LYS A 1 83 ? -10.884 -12.690 11.232 1.00 91.12 83 LYS A CA 1
ATOM 627 C C . LYS A 1 83 ? -10.836 -13.536 12.506 1.00 91.12 83 LYS A C 1
ATOM 629 O O . LYS A 1 83 ? -11.869 -13.724 13.137 1.00 91.12 83 LYS A O 1
ATOM 634 N N . HIS A 1 84 ? -9.662 -14.039 12.881 1.00 89.69 84 HIS A N 1
ATOM 635 C CA . HIS A 1 84 ? -9.501 -14.937 14.028 1.00 89.69 84 HIS A CA 1
ATOM 636 C C . HIS A 1 84 ? -9.633 -14.196 15.359 1.00 89.69 84 HIS A C 1
ATOM 638 O O . HIS A 1 84 ? -10.131 -14.759 16.326 1.00 89.69 84 HIS A O 1
ATOM 644 N N . LEU A 1 85 ? -9.245 -12.920 15.382 1.00 87.81 85 LEU A N 1
ATOM 645 C CA . LEU A 1 85 ? -9.342 -12.052 16.556 1.00 87.81 85 LEU A CA 1
ATOM 646 C C . LEU A 1 85 ? -10.646 -11.240 16.606 1.00 87.81 85 LEU A C 1
ATOM 648 O O . LEU A 1 85 ? -10.824 -10.442 17.517 1.00 87.81 85 LEU A O 1
ATOM 652 N N . ASN A 1 86 ? -11.534 -11.385 15.613 1.00 90.06 86 ASN A N 1
ATOM 653 C CA . ASN A 1 86 ? -12.724 -10.540 15.438 1.00 90.06 86 ASN A CA 1
ATOM 654 C C . ASN A 1 86 ? -12.418 -9.029 15.554 1.00 90.06 86 ASN A C 1
ATOM 656 O O . ASN A 1 86 ? -13.161 -8.251 16.161 1.00 90.06 86 ASN A O 1
ATOM 660 N N . LEU A 1 87 ? -11.284 -8.634 14.974 1.00 91.44 87 LEU A N 1
ATOM 661 C CA . LEU A 1 87 ? -10.711 -7.303 15.100 1.00 91.44 87 LEU A CA 1
ATOM 662 C C . LEU A 1 87 ? -10.848 -6.543 13.783 1.00 91.44 87 LEU A C 1
ATOM 664 O O . LEU A 1 87 ? -10.535 -7.080 12.718 1.00 91.44 87 LEU A O 1
ATOM 668 N N . ARG A 1 88 ? -11.272 -5.279 13.858 1.00 94.69 88 ARG A N 1
ATOM 669 C CA . ARG A 1 88 ? -11.347 -4.355 12.721 1.00 94.69 88 ARG A CA 1
ATOM 670 C C . ARG A 1 88 ? -10.730 -3.014 13.091 1.00 94.69 88 ARG A C 1
ATOM 672 O O . ARG A 1 88 ? -11.059 -2.434 14.119 1.00 94.69 88 ARG A O 1
ATOM 679 N N . VAL A 1 89 ? -9.871 -2.495 12.231 1.00 95.75 89 VAL A N 1
ATOM 680 C CA . VAL A 1 89 ? -9.268 -1.171 12.343 1.00 95.75 89 VAL A CA 1
ATOM 681 C C . VAL A 1 89 ? -9.636 -0.387 11.092 1.00 95.75 89 VAL A C 1
ATOM 683 O O . VAL A 1 89 ? -9.365 -0.827 9.979 1.00 95.75 89 VAL A O 1
ATOM 686 N N . MET A 1 90 ? -10.268 0.768 11.271 1.00 97.88 90 MET A N 1
ATOM 687 C CA . MET A 1 90 ? -10.533 1.724 10.202 1.00 97.88 90 MET A CA 1
ATOM 688 C C . MET A 1 90 ? -9.654 2.948 10.411 1.00 97.88 90 MET A C 1
ATOM 690 O O . MET A 1 90 ? -9.665 3.539 11.492 1.00 97.88 90 MET A O 1
ATOM 694 N N . VAL A 1 91 ? -8.935 3.348 9.372 1.00 98.00 91 VAL A N 1
ATOM 695 C CA . VAL A 1 91 ? -8.077 4.531 9.391 1.00 98.00 91 VAL A CA 1
ATOM 696 C C . VAL A 1 91 ? -8.537 5.478 8.297 1.00 98.00 91 VAL A C 1
ATOM 698 O O . VAL A 1 91 ? -8.685 5.067 7.149 1.00 98.00 91 VAL A O 1
ATOM 701 N N . THR A 1 92 ? -8.781 6.731 8.665 1.00 97.00 92 THR A N 1
ATOM 702 C CA . THR A 1 92 ? -9.07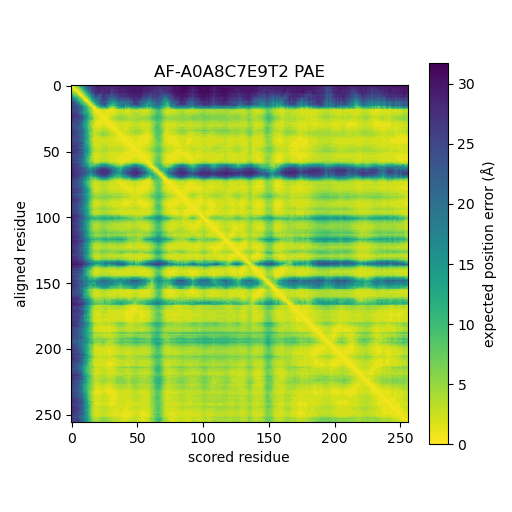3 7.838 7.748 1.00 97.00 92 THR A CA 1
ATOM 703 C C . THR A 1 92 ? -8.179 9.030 8.105 1.00 97.00 92 THR A C 1
ATOM 705 O O . THR A 1 92 ? -7.621 9.063 9.210 1.00 97.00 92 THR A O 1
ATOM 708 N N . PRO A 1 93 ? -8.038 10.033 7.226 1.00 94.38 93 PRO A N 1
ATOM 709 C CA . PRO A 1 93 ? -7.346 11.273 7.556 1.00 94.38 93 PRO A CA 1
ATOM 710 C C . PRO A 1 93 ? -7.870 11.998 8.805 1.00 94.38 93 PRO A C 1
ATOM 712 O O . PRO A 1 93 ? -7.130 12.726 9.461 1.00 94.38 93 PRO A O 1
ATOM 715 N N . GLU A 1 94 ? -9.128 11.778 9.187 1.00 93.69 94 GLU A N 1
ATOM 716 C CA . GLU A 1 94 ? -9.761 12.430 10.335 1.00 93.69 94 GLU A CA 1
ATOM 717 C C . GLU A 1 94 ? -9.609 11.634 11.633 1.00 93.69 94 GLU A C 1
ATOM 719 O O . GLU A 1 94 ? -9.443 12.228 12.702 1.00 93.69 94 GLU A O 1
ATOM 724 N N . LYS A 1 95 ? -9.703 10.299 11.572 1.00 96.25 95 LYS A N 1
ATOM 725 C CA . LYS A 1 95 ? -9.760 9.455 12.771 1.00 96.25 95 LYS A CA 1
ATOM 726 C C . LYS A 1 95 ? -9.263 8.033 12.544 1.00 96.25 95 LYS A C 1
ATOM 728 O O . LYS A 1 95 ? -9.307 7.489 11.444 1.00 96.25 95 LYS A O 1
ATOM 733 N N . ILE A 1 96 ? -8.886 7.403 13.648 1.00 97.81 96 ILE A N 1
ATOM 734 C CA . ILE A 1 96 ? -8.584 5.978 13.742 1.00 97.81 96 ILE A CA 1
ATOM 735 C C . ILE A 1 96 ? -9.678 5.336 14.591 1.00 97.81 96 ILE A C 1
ATOM 737 O O . ILE A 1 96 ? -10.100 5.888 15.602 1.00 97.81 96 ILE A O 1
ATOM 741 N N . THR A 1 97 ? -10.203 4.190 14.180 1.00 97.06 97 THR A N 1
ATOM 742 C CA . THR A 1 97 ? -11.229 3.460 14.929 1.00 97.06 97 THR A CA 1
ATOM 743 C C . THR A 1 97 ? -10.829 2.003 15.041 1.00 97.06 97 THR A C 1
ATOM 745 O O . THR A 1 97 ? -10.604 1.354 14.026 1.00 97.06 97 THR A O 1
ATOM 748 N N . VAL A 1 98 ? -10.776 1.494 16.266 1.00 95.50 98 VAL A N 1
ATOM 749 C CA . VAL A 1 98 ? -10.497 0.091 16.577 1.00 95.50 98 VAL A CA 1
ATOM 750 C C . VAL A 1 98 ? -11.782 -0.531 17.098 1.00 95.50 98 VAL A C 1
ATOM 752 O O . VAL A 1 98 ? -12.404 0.009 18.009 1.00 95.50 98 VAL A O 1
ATOM 755 N N . GLN A 1 99 ? -12.193 -1.644 16.508 1.00 93.94 99 GLN A N 1
ATOM 756 C CA . GLN A 1 99 ? -13.346 -2.423 16.928 1.00 93.94 99 GLN A CA 1
ATOM 757 C C . GLN A 1 99 ? -12.906 -3.849 17.251 1.00 93.94 99 GLN A C 1
ATOM 759 O O . GLN A 1 99 ? -12.429 -4.556 16.365 1.00 93.94 99 GLN A O 1
ATOM 764 N N . ASN A 1 100 ? -13.106 -4.263 18.498 1.00 88.94 100 ASN A N 1
ATOM 765 C CA . ASN A 1 100 ? -12.826 -5.605 18.994 1.00 88.94 100 ASN A CA 1
ATOM 766 C C . ASN A 1 100 ? -14.148 -6.225 19.472 1.00 88.94 100 ASN A C 1
ATOM 768 O O . ASN A 1 100 ? -14.688 -5.850 20.514 1.00 88.94 100 ASN A O 1
ATOM 772 N N . GLY A 1 101 ? -14.739 -7.096 18.652 1.00 84.94 101 GLY A N 1
ATOM 773 C CA . GLY A 1 101 ? -16.102 -7.574 18.884 1.00 84.94 101 GLY A CA 1
ATOM 774 C C . GLY A 1 101 ? -17.132 -6.436 18.929 1.00 84.94 101 GLY A C 1
ATOM 775 O O . GLY A 1 101 ? -17.357 -5.748 17.927 1.00 84.94 101 GLY A O 1
ATOM 776 N N . ALA A 1 102 ? -17.786 -6.266 20.081 1.00 85.56 102 ALA A N 1
ATOM 777 C CA . ALA A 1 102 ? -18.781 -5.213 20.308 1.00 85.56 102 ALA A CA 1
ATOM 778 C C . ALA A 1 102 ? -18.161 -3.881 20.767 1.00 85.56 102 ALA A C 1
ATOM 780 O O . ALA A 1 102 ? -18.794 -2.832 20.639 1.00 85.56 102 ALA A O 1
ATOM 781 N N . GLU A 1 103 ? -16.933 -3.907 21.287 1.00 89.44 103 GLU A N 1
ATOM 782 C CA . GLU A 1 103 ? -16.255 -2.713 21.777 1.00 89.44 103 GLU A CA 1
ATOM 783 C C . GLU A 1 103 ? -15.677 -1.907 20.619 1.00 89.44 103 GLU A C 1
ATOM 785 O O . GLU A 1 103 ? -15.073 -2.453 19.693 1.00 89.44 103 GLU A O 1
ATOM 790 N N . LYS A 1 104 ? -15.856 -0.586 20.674 1.00 94.56 104 LYS A N 1
ATOM 791 C CA . LYS A 1 104 ? -15.396 0.339 19.642 1.00 94.56 104 LYS A CA 1
ATOM 792 C C . LYS A 1 104 ? -14.744 1.558 20.275 1.00 94.56 104 LYS A C 1
ATOM 794 O O . LYS A 1 104 ? -15.401 2.320 20.979 1.00 94.56 104 LYS A O 1
ATOM 799 N N . THR A 1 105 ? -13.484 1.784 19.930 1.00 94.81 105 THR A N 1
ATOM 800 C CA . THR A 1 105 ? -12.674 2.893 20.436 1.00 94.81 105 THR A CA 1
ATOM 801 C C . THR A 1 105 ? -12.233 3.780 19.281 1.00 94.81 105 THR A C 1
ATOM 803 O O . THR A 1 105 ? -11.774 3.291 18.247 1.00 94.81 105 THR A O 1
ATOM 806 N N . GLY A 1 106 ? -12.398 5.092 19.437 1.00 96.31 106 GLY A N 1
ATOM 807 C CA . GLY A 1 106 ? -11.978 6.096 18.463 1.00 96.31 106 GLY A CA 1
ATOM 808 C C . GLY A 1 106 ? -10.774 6.890 18.960 1.00 96.31 106 GLY A C 1
ATOM 809 O O . GLY A 1 106 ? -10.712 7.244 20.132 1.00 96.31 106 GLY A O 1
ATOM 810 N N . PHE A 1 107 ? -9.863 7.202 18.046 1.00 96.88 107 PHE A N 1
ATOM 811 C CA . PHE A 1 107 ? -8.692 8.041 18.263 1.00 96.88 107 PHE A CA 1
ATOM 812 C C . PHE A 1 107 ? -8.574 9.077 17.143 1.00 96.88 107 PHE A C 1
ATOM 814 O O . PHE A 1 107 ? -9.154 8.935 16.062 1.00 96.88 107 PHE A O 1
ATOM 821 N N . THR A 1 108 ? -7.778 10.105 17.383 1.00 95.69 108 THR A N 1
ATOM 822 C CA . THR A 1 108 ? -7.432 11.149 16.425 1.00 95.69 108 THR A CA 1
ATOM 823 C C . THR A 1 108 ? -5.931 11.153 16.165 1.00 95.69 108 THR A C 1
ATOM 825 O O . THR A 1 108 ? -5.126 10.700 16.976 1.00 95.69 108 THR A O 1
ATOM 828 N N . TRP A 1 109 ? -5.520 11.771 15.061 1.00 94.88 109 TRP A N 1
ATOM 829 C CA . TRP A 1 109 ? -4.103 11.996 14.770 1.00 94.88 109 TRP A CA 1
ATOM 830 C C . TRP A 1 109 ? -3.417 12.978 15.734 1.00 94.88 109 TRP A C 1
ATOM 832 O O . TRP A 1 109 ? -2.213 13.205 15.623 1.00 94.88 109 TRP A O 1
ATOM 842 N N . LEU A 1 110 ? -4.146 13.601 16.667 1.00 94.88 110 LEU A N 1
ATOM 843 C CA . LEU A 1 110 ? -3.564 14.443 17.714 1.00 94.88 110 LEU A CA 1
ATOM 844 C C . LEU A 1 110 ? -3.160 13.656 18.962 1.00 94.88 110 LEU A C 1
ATOM 846 O O . LEU A 1 110 ? -2.451 14.225 19.799 1.00 94.88 110 LEU A O 1
ATOM 850 N N . ASP A 1 111 ? -3.569 12.395 19.055 1.00 94.50 111 ASP A N 1
ATOM 851 C CA . ASP A 1 111 ? -3.297 11.535 20.196 1.00 94.50 111 ASP A CA 1
ATOM 852 C C . ASP A 1 111 ? -1.869 10.966 20.145 1.00 94.50 111 ASP A C 1
ATOM 854 O O . ASP A 1 111 ? -1.241 10.881 19.086 1.00 94.50 111 ASP A O 1
ATOM 858 N N . SER A 1 112 ? -1.369 10.564 21.314 1.00 96.19 112 SER A N 1
ATOM 859 C CA . SER A 1 112 ? -0.160 9.753 21.477 1.00 96.19 112 SER A CA 1
ATOM 860 C C . SER A 1 112 ? -0.536 8.532 22.308 1.00 96.19 112 SER A C 1
ATOM 862 O O . SER A 1 112 ? -0.663 8.636 23.527 1.00 96.19 112 SER A O 1
ATOM 864 N N . VAL A 1 113 ? -0.783 7.402 21.650 1.00 94.81 113 VAL A N 1
ATOM 865 C CA . VAL A 1 113 ? -1.378 6.212 22.280 1.00 94.81 113 VAL A CA 1
ATOM 866 C C . VAL A 1 113 ? -0.551 4.985 21.947 1.00 94.81 113 VAL A C 1
ATOM 868 O O . VAL A 1 113 ? -0.200 4.781 20.790 1.00 94.81 113 VAL A O 1
ATOM 871 N N . THR A 1 114 ? -0.322 4.146 22.953 1.00 95.19 114 THR A N 1
ATOM 872 C CA . THR A 1 114 ? 0.121 2.761 22.785 1.00 95.19 114 THR A CA 1
ATOM 873 C C . THR A 1 114 ? -0.991 1.862 23.306 1.00 95.19 114 THR A C 1
ATOM 875 O O . THR A 1 114 ? -1.270 1.848 24.503 1.00 95.19 114 THR A O 1
ATOM 878 N N . LEU A 1 115 ? -1.645 1.139 22.404 1.00 91.00 115 LEU A N 1
ATOM 879 C CA . LEU A 1 115 ? -2.683 0.164 22.706 1.00 91.00 115 LEU A CA 1
ATOM 880 C C . LEU A 1 115 ? -2.112 -1.237 22.490 1.00 91.00 115 LEU A C 1
ATOM 882 O O . LEU A 1 115 ? -1.782 -1.612 21.367 1.00 91.00 115 LEU A O 1
ATOM 886 N N . GLN A 1 116 ? -2.026 -2.005 23.570 1.00 90.06 116 GLN A N 1
ATOM 887 C CA . GLN A 1 116 ? -1.643 -3.413 23.542 1.00 90.06 116 GLN A CA 1
ATOM 888 C C . GLN A 1 116 ? -2.836 -4.246 23.999 1.00 90.06 116 GLN A C 1
ATOM 890 O O . GLN A 1 116 ? -3.282 -4.136 25.138 1.00 90.06 116 GLN A O 1
ATOM 895 N N . GLN A 1 117 ? -3.369 -5.044 23.084 1.00 84.06 117 GLN A N 1
ATOM 896 C CA . GLN A 1 117 ? -4.429 -6.016 23.327 1.00 84.06 117 GLN A CA 1
ATOM 897 C C . GLN A 1 117 ? -3.983 -7.374 22.782 1.00 84.06 117 GLN A C 1
ATOM 899 O O . GLN A 1 117 ? -3.001 -7.471 22.042 1.00 84.06 117 GLN A O 1
ATOM 904 N N . GLU A 1 118 ? -4.691 -8.439 23.145 1.00 81.88 118 GLU A N 1
ATOM 905 C CA . GLU A 1 118 ? -4.359 -9.776 22.662 1.00 81.88 118 GLU A CA 1
ATOM 906 C C . GLU A 1 118 ? -4.366 -9.815 21.123 1.00 81.88 118 GLU A C 1
ATOM 908 O O . GLU A 1 118 ? -5.367 -9.529 20.469 1.00 81.88 118 GLU A O 1
ATOM 913 N N . GLY A 1 119 ? -3.200 -10.097 20.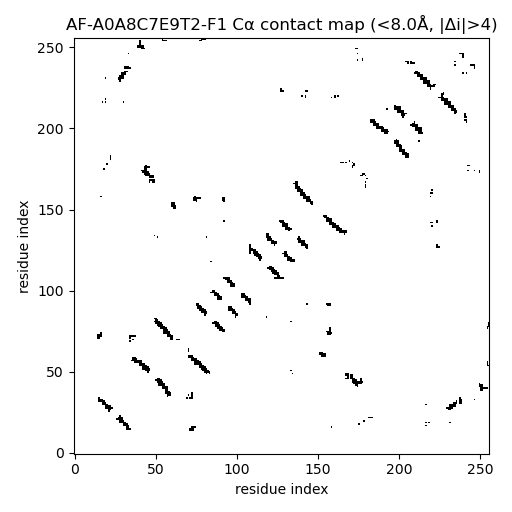534 1.00 81.44 119 GLY A N 1
ATOM 914 C CA . GLY A 1 119 ? -3.025 -10.140 19.084 1.00 81.44 119 GLY A CA 1
ATOM 915 C C . GLY A 1 119 ? -3.028 -8.782 18.361 1.00 81.44 119 GLY A C 1
ATOM 916 O O . GLY A 1 119 ? -2.954 -8.784 17.132 1.00 81.44 119 GLY A O 1
ATOM 917 N N . LEU A 1 120 ? -3.048 -7.645 19.071 1.00 87.75 120 LEU A N 1
ATOM 918 C CA . LEU A 1 120 ? -2.955 -6.295 18.501 1.00 87.75 120 LEU A CA 1
ATOM 919 C C . LEU A 1 120 ? -1.970 -5.418 19.279 1.00 87.75 120 LEU A C 1
ATOM 921 O O . LEU A 1 120 ? -2.152 -5.149 20.463 1.00 87.75 120 LEU A O 1
ATOM 925 N N . ASN A 1 121 ? -0.991 -4.865 18.571 1.00 92.12 121 ASN A N 1
ATOM 926 C CA . ASN A 1 121 ? -0.207 -3.730 19.039 1.00 92.12 121 ASN A CA 1
ATOM 927 C C . ASN A 1 121 ? -0.448 -2.543 18.104 1.00 92.12 121 ASN A C 1
ATOM 929 O O . ASN A 1 121 ? -0.265 -2.656 16.891 1.00 92.12 121 ASN A O 1
ATOM 933 N N . LEU A 1 122 ? -0.874 -1.416 18.660 1.00 94.06 122 LEU A N 1
ATOM 934 C CA . LEU A 1 122 ? -1.214 -0.214 17.914 1.00 94.06 122 LEU A CA 1
ATOM 935 C C . LEU A 1 122 ? -0.566 1.000 18.578 1.00 94.06 122 LEU A C 1
ATOM 937 O O . LEU A 1 122 ? -0.802 1.275 19.752 1.00 94.06 122 LEU A O 1
ATOM 941 N N . ILE A 1 123 ? 0.242 1.739 17.820 1.00 95.81 123 ILE A N 1
ATOM 942 C CA . ILE A 1 123 ? 0.954 2.930 18.291 1.00 95.81 123 ILE A CA 1
ATOM 943 C C . ILE A 1 123 ? 0.570 4.111 17.405 1.00 95.81 123 ILE A C 1
ATOM 945 O O . ILE A 1 123 ? 0.892 4.133 16.218 1.00 95.81 123 ILE A O 1
ATOM 949 N N . ILE A 1 124 ? -0.096 5.110 17.979 1.00 96.88 124 ILE A N 1
ATOM 950 C CA . ILE A 1 124 ? -0.409 6.375 17.308 1.00 96.88 124 ILE A CA 1
ATOM 951 C C . ILE A 1 124 ? 0.664 7.385 17.692 1.00 96.88 124 ILE A C 1
ATOM 953 O O . ILE A 1 124 ? 0.767 7.790 18.851 1.00 96.88 124 ILE A O 1
ATOM 957 N N . ASN A 1 125 ? 1.443 7.817 16.705 1.00 94.44 125 ASN A N 1
ATOM 958 C CA . ASN A 1 125 ? 2.402 8.897 16.851 1.00 94.44 125 ASN A CA 1
ATOM 959 C C . ASN A 1 125 ? 1.768 10.198 16.366 1.00 94.44 125 ASN A C 1
ATOM 961 O O . ASN A 1 125 ? 1.556 10.397 15.164 1.00 94.44 125 ASN A O 1
ATOM 965 N N . ARG A 1 126 ? 1.514 11.103 17.312 1.00 93.06 126 ARG A N 1
ATOM 966 C CA . ARG A 1 126 ? 0.886 12.407 17.086 1.00 93.06 126 ARG A CA 1
ATOM 967 C C . ARG A 1 126 ? 1.372 13.100 15.809 1.00 93.06 126 ARG A C 1
ATOM 969 O O . ARG A 1 126 ? 2.553 13.428 15.683 1.00 93.06 126 ARG A O 1
ATOM 976 N N . LYS A 1 127 ? 0.426 13.389 14.909 1.00 86.56 127 LYS A N 1
ATOM 977 C CA . LYS A 1 127 ? 0.581 14.080 13.614 1.00 86.56 127 LYS A CA 1
ATOM 978 C C . LYS A 1 127 ? 1.595 13.443 12.656 1.00 86.56 127 LYS A C 1
ATOM 980 O O . LYS A 1 127 ? 2.094 14.132 11.772 1.00 86.56 127 LYS A O 1
ATOM 985 N N . LYS A 1 128 ? 1.959 12.174 12.856 1.00 85.44 128 LYS A N 1
ATOM 986 C CA . LYS A 1 128 ? 2.984 11.496 12.055 1.00 85.44 128 LYS A CA 1
ATOM 987 C C . LYS A 1 128 ? 2.432 10.244 11.398 1.00 85.44 128 LYS A C 1
ATOM 989 O O . LYS A 1 128 ? 2.262 10.207 10.186 1.00 85.44 128 LYS A O 1
ATOM 994 N N . ASN A 1 129 ? 2.205 9.206 12.192 1.00 93.75 129 ASN A N 1
ATOM 995 C CA . ASN A 1 129 ? 1.866 7.893 11.674 1.00 93.75 129 ASN A CA 1
ATOM 996 C C . ASN A 1 129 ? 1.169 7.030 12.727 1.00 93.75 129 ASN A C 1
ATOM 998 O O . ASN A 1 129 ? 1.166 7.331 13.922 1.00 93.75 129 ASN A O 1
ATOM 1002 N N . LEU A 1 130 ? 0.587 5.947 12.240 1.00 95.62 130 LEU A N 1
ATOM 1003 C CA . LEU A 1 130 ? 0.072 4.836 13.008 1.00 95.62 130 LEU A CA 1
ATOM 1004 C C . LEU A 1 130 ? 0.935 3.613 12.699 1.00 95.62 130 LEU A C 1
ATOM 1006 O O . LEU A 1 130 ? 1.079 3.253 11.534 1.00 95.62 130 LEU A O 1
ATOM 1010 N N . VAL A 1 131 ? 1.481 2.965 13.722 1.00 94.88 131 VAL A N 1
ATOM 1011 C CA . VAL A 1 131 ? 2.141 1.662 13.594 1.00 94.88 131 VAL A CA 1
ATOM 1012 C C . VAL A 1 131 ? 1.188 0.595 14.107 1.00 94.88 131 VAL A C 1
ATOM 1014 O O . VAL A 1 131 ? 0.676 0.701 15.220 1.00 94.88 131 VAL A O 1
ATOM 1017 N N . LEU A 1 132 ? 0.939 -0.419 13.288 1.00 92.50 132 LEU A N 1
ATOM 1018 C CA . LEU A 1 132 ? -0.000 -1.496 13.564 1.00 92.50 132 LEU A CA 1
ATOM 1019 C C . LEU A 1 132 ? 0.710 -2.838 13.416 1.00 92.50 132 LEU A C 1
ATOM 1021 O O . LEU A 1 132 ? 1.253 -3.113 12.351 1.00 92.50 132 LEU A O 1
ATOM 1025 N N . SER A 1 133 ? 0.634 -3.691 14.432 1.00 89.81 133 SER A N 1
ATOM 1026 C CA . SER A 1 133 ? 1.077 -5.084 14.362 1.00 89.81 133 SER A CA 1
ATOM 1027 C C . SER A 1 133 ? -0.046 -6.015 14.805 1.00 89.81 133 SER A C 1
ATOM 1029 O O . SER A 1 133 ? -0.643 -5.808 15.863 1.00 89.81 133 SER A O 1
ATOM 1031 N N . MET A 1 134 ? -0.323 -7.059 14.021 1.00 82.62 134 MET A N 1
ATOM 1032 C CA . MET A 1 134 ? -1.385 -8.033 14.310 1.00 82.62 134 MET A CA 1
ATOM 1033 C C . MET A 1 134 ? -0.839 -9.460 14.377 1.00 82.62 134 MET A C 1
ATOM 1035 O O . MET A 1 134 ? 0.020 -9.843 13.580 1.00 82.62 134 MET A O 1
ATOM 1039 N N . GLY A 1 135 ? -1.338 -10.250 15.333 1.00 67.44 135 GLY A N 1
ATOM 1040 C CA . GLY A 1 135 ? -1.045 -11.684 15.462 1.00 67.44 135 GLY A CA 1
ATOM 1041 C C . GLY A 1 135 ? 0.443 -12.021 15.614 1.00 67.44 135 GLY A C 1
ATOM 1042 O O . GLY A 1 135 ? 0.861 -13.124 15.281 1.00 67.44 135 GLY A O 1
ATOM 1043 N N . GLY A 1 136 ? 1.261 -11.056 16.054 1.00 64.81 136 GLY A N 1
ATOM 1044 C CA . GLY A 1 136 ? 2.708 -11.203 16.210 1.00 64.81 136 GLY A CA 1
ATOM 1045 C C . GLY A 1 136 ? 3.508 -11.329 14.907 1.00 64.81 136 GLY A C 1
ATOM 1046 O O . GLY A 1 136 ? 4.663 -11.748 14.999 1.00 64.81 136 GLY A O 1
ATOM 1047 N N . GLY A 1 137 ? 2.930 -11.019 13.734 1.00 66.31 137 GLY A N 1
ATOM 1048 C CA . GLY A 1 137 ? 3.494 -11.443 12.446 1.00 66.31 137 GLY A CA 1
ATOM 1049 C C . GLY A 1 137 ? 3.590 -10.441 11.297 1.00 66.31 137 GLY A C 1
ATOM 1050 O O . GLY A 1 137 ? 4.562 -10.495 10.549 1.00 66.31 137 GLY A O 1
ATOM 1051 N N . ALA A 1 138 ? 2.624 -9.535 11.156 1.00 77.69 138 ALA A N 1
ATOM 1052 C CA . ALA A 1 138 ? 2.663 -8.487 10.136 1.00 77.69 138 ALA A CA 1
ATOM 1053 C C . ALA A 1 138 ? 2.645 -7.122 10.814 1.00 77.69 138 ALA A C 1
ATOM 1055 O O . ALA A 1 138 ? 1.832 -6.906 11.719 1.00 77.69 138 ALA A O 1
ATOM 1056 N N . SER A 1 139 ? 3.528 -6.224 10.380 1.00 88.00 139 SER A N 1
ATOM 1057 C CA . SER A 1 139 ? 3.608 -4.857 10.890 1.00 88.00 139 SER A CA 1
ATOM 1058 C C . SER A 1 139 ? 3.537 -3.845 9.757 1.00 88.00 139 SER A C 1
ATOM 1060 O O . SER A 1 139 ? 4.289 -3.925 8.784 1.00 88.00 139 SER A O 1
ATOM 1062 N N . PHE A 1 140 ? 2.659 -2.864 9.918 1.00 90.19 140 PHE A N 1
ATOM 1063 C CA . PHE A 1 140 ? 2.395 -1.813 8.947 1.00 90.19 140 PHE A CA 1
ATOM 1064 C C . PHE A 1 140 ? 2.616 -0.442 9.579 1.00 90.19 140 PHE A C 1
ATOM 1066 O O . PHE A 1 140 ? 2.328 -0.237 10.760 1.00 90.19 140 PHE A O 1
ATOM 1073 N N . VAL A 1 141 ? 3.079 0.512 8.776 1.00 93.25 141 VAL A N 1
ATOM 1074 C CA . VAL A 1 141 ? 2.976 1.939 9.084 1.00 93.25 141 VAL A CA 1
ATOM 1075 C C . VAL A 1 141 ? 1.962 2.558 8.148 1.00 93.25 141 VAL A C 1
ATOM 1077 O O . VAL A 1 141 ? 2.065 2.425 6.930 1.00 93.25 141 VAL A O 1
ATOM 1080 N N . ILE A 1 142 ? 1.010 3.273 8.730 1.00 95.31 142 ILE A N 1
ATOM 1081 C CA . ILE A 1 142 ? 0.082 4.127 8.007 1.00 95.31 142 ILE A CA 1
ATOM 1082 C C . ILE A 1 142 ? 0.484 5.574 8.273 1.00 95.31 142 ILE A C 1
ATOM 1084 O O . ILE A 1 142 ? 0.508 6.018 9.422 1.00 95.31 142 ILE A O 1
ATOM 1088 N N . VAL A 1 143 ? 0.833 6.302 7.220 1.00 94.56 143 VAL A N 1
ATOM 1089 C CA . VAL A 1 143 ? 1.268 7.701 7.287 1.00 94.56 143 VAL A CA 1
ATOM 1090 C C . VAL A 1 143 ? 0.108 8.608 6.903 1.00 94.56 143 VAL A C 1
ATOM 1092 O O . VAL A 1 143 ? -0.575 8.350 5.915 1.00 94.56 143 VAL A O 1
ATOM 1095 N N . LEU A 1 144 ? -0.102 9.672 7.678 1.00 93.12 144 LEU A N 1
ATOM 1096 C CA . LEU A 1 144 ? -1.021 10.744 7.312 1.00 93.12 144 LEU A CA 1
ATOM 1097 C C . LEU A 1 144 ? -0.268 11.806 6.507 1.00 93.12 144 LEU A C 1
ATOM 1099 O O . LEU A 1 144 ? 0.586 12.509 7.051 1.00 93.12 144 LEU A O 1
ATOM 1103 N N . HIS A 1 145 ? -0.643 11.981 5.246 1.00 89.31 145 HIS A N 1
ATOM 1104 C CA . HIS A 1 145 ? -0.151 13.068 4.411 1.00 89.31 145 HIS A CA 1
ATOM 1105 C C . HIS A 1 145 ? -1.100 14.255 4.527 1.00 89.31 145 HIS A C 1
ATOM 1107 O O . HIS A 1 145 ? -2.192 14.260 3.961 1.00 89.31 145 HIS A O 1
ATOM 1113 N N . GLN A 1 146 ? -0.684 15.259 5.301 1.00 83.62 146 GLN A N 1
ATOM 1114 C CA . GLN A 1 146 ? -1.476 16.467 5.502 1.00 83.62 146 GLN A CA 1
ATOM 1115 C C . GLN A 1 146 ? -1.186 17.488 4.414 1.00 83.62 146 GLN A C 1
ATOM 1117 O O . GLN A 1 146 ? -0.055 17.958 4.257 1.00 83.62 146 GLN A O 1
ATOM 1122 N N . VAL A 1 147 ? -2.235 17.893 3.717 1.00 79.06 147 VAL A N 1
ATOM 1123 C CA . VAL A 1 147 ? -2.196 19.014 2.794 1.00 79.06 147 VAL A CA 1
ATOM 1124 C C . VAL A 1 147 ? -2.589 20.274 3.567 1.00 79.06 147 VAL A C 1
ATOM 1126 O O . VAL A 1 147 ? -3.370 20.259 4.520 1.00 79.06 147 VAL A O 1
ATOM 1129 N N . TRP A 1 148 ? -2.044 21.427 3.184 1.00 69.88 148 TRP A N 1
ATOM 1130 C CA . TRP A 1 148 ? -2.477 22.695 3.765 1.00 69.88 148 TRP A CA 1
ATOM 1131 C C . TRP A 1 148 ? -4.009 22.864 3.640 1.00 69.88 148 TRP A C 1
ATOM 1133 O O . TRP A 1 148 ? -4.593 22.702 2.571 1.00 69.88 148 TRP A O 1
ATOM 1143 N N . LYS A 1 149 ? -4.669 23.255 4.742 1.00 60.03 149 LYS A N 1
ATOM 1144 C CA . LYS A 1 149 ? -6.140 23.323 4.875 1.00 60.03 149 LYS A CA 1
ATOM 1145 C C . LYS A 1 149 ? -6.899 24.050 3.751 1.00 60.03 149 LYS A C 1
ATOM 1147 O O . LYS A 1 149 ? -8.033 23.675 3.472 1.00 60.03 149 LYS A O 1
ATOM 1152 N N . LYS A 1 150 ? -6.321 25.076 3.110 1.00 60.66 150 LYS A N 1
ATOM 1153 C CA . LYS A 1 150 ? -6.957 25.814 1.995 1.00 60.66 150 LYS A CA 1
ATOM 1154 C C . LYS A 1 150 ? -6.407 25.415 0.621 1.00 60.66 150 LYS A C 1
ATOM 1156 O O . LYS A 1 150 ? -6.570 26.175 -0.329 1.00 60.66 150 LYS A O 1
ATOM 1161 N N . HIS A 1 151 ? -5.754 24.258 0.509 1.00 61.19 151 HIS A N 1
ATOM 1162 C CA . HIS A 1 151 ? -5.256 23.796 -0.778 1.00 61.19 151 HIS A CA 1
ATOM 1163 C C . HIS A 1 151 ? -6.434 23.599 -1.744 1.00 61.19 151 HIS A C 1
ATOM 1165 O O . HIS A 1 151 ? -7.389 22.894 -1.394 1.00 61.19 151 HIS A O 1
ATOM 1171 N N . PRO A 1 152 ? -6.394 24.227 -2.931 1.00 59.19 152 PRO A N 1
ATOM 1172 C CA . PRO A 1 152 ? -7.546 24.299 -3.825 1.00 59.19 152 PRO A CA 1
ATOM 1173 C C . PRO A 1 152 ? -7.870 22.972 -4.522 1.00 59.19 152 PRO A C 1
ATOM 1175 O O . PRO A 1 152 ? -8.981 22.830 -5.028 1.00 59.19 152 PRO A O 1
ATOM 1178 N N . LEU A 1 153 ? -6.915 22.033 -4.556 1.00 64.19 153 LEU A N 1
ATOM 1179 C CA . LEU A 1 153 ? -6.987 20.814 -5.372 1.00 64.19 153 LEU A CA 1
ATOM 1180 C C . LEU A 1 153 ? -6.871 19.510 -4.575 1.00 64.19 153 LEU A C 1
ATOM 1182 O O . LEU A 1 153 ? -7.526 18.542 -4.922 1.00 64.19 153 LEU A O 1
ATOM 1186 N N . HIS A 1 154 ? -6.125 19.487 -3.471 1.00 72.69 154 HIS A N 1
ATOM 1187 C CA . HIS A 1 154 ? -5.747 18.240 -2.792 1.00 72.69 154 HIS A CA 1
ATOM 1188 C C . HIS A 1 154 ? -6.353 18.197 -1.388 1.00 72.69 154 HIS A C 1
ATOM 1190 O O . HIS A 1 154 ? -6.571 19.242 -0.751 1.00 72.69 154 HIS A O 1
ATOM 1196 N N . GLN A 1 155 ? -6.638 16.989 -0.921 1.00 83.50 155 GLN A N 1
ATOM 1197 C CA . GLN A 1 155 ? -7.097 16.683 0.432 1.00 83.50 155 GLN A CA 1
ATOM 1198 C C . GLN A 1 155 ? -6.091 15.786 1.146 1.00 83.50 155 GLN A C 1
ATOM 1200 O O . GLN A 1 155 ? -5.202 15.233 0.505 1.00 83.50 155 GLN A O 1
ATOM 1205 N N . ASP A 1 156 ? -6.212 15.695 2.470 1.00 89.19 156 ASP A N 1
ATOM 1206 C CA . ASP A 1 156 ? -5.380 14.792 3.259 1.00 89.19 156 ASP A CA 1
ATOM 1207 C C . ASP A 1 156 ? -5.616 13.348 2.800 1.00 89.19 156 ASP A C 1
ATOM 1209 O O . ASP A 1 156 ? -6.739 12.967 2.462 1.00 89.19 156 ASP A O 1
ATOM 1213 N N . PHE A 1 157 ? -4.559 12.547 2.796 1.00 91.44 157 PHE A N 1
ATOM 1214 C CA . PHE A 1 157 ? -4.617 11.156 2.360 1.00 91.44 157 PHE A CA 1
ATOM 1215 C C . PHE A 1 157 ? -3.689 10.270 3.188 1.00 91.44 157 PHE A C 1
ATOM 1217 O O . PHE A 1 157 ? -2.929 10.741 4.039 1.00 91.44 157 PHE A O 1
ATOM 1224 N N . LEU A 1 158 ? -3.778 8.965 2.955 1.00 93.38 158 LEU A N 1
ATOM 1225 C CA . LEU A 1 158 ? -3.041 7.942 3.678 1.00 93.38 158 LEU A CA 1
ATOM 1226 C C . LEU A 1 158 ? -1.998 7.275 2.781 1.00 93.38 158 LEU A C 1
ATOM 1228 O O . LEU A 1 158 ? -2.261 6.963 1.622 1.00 93.38 158 LEU A O 1
ATOM 1232 N N . GLY A 1 159 ? -0.830 7.000 3.352 1.00 92.69 159 GLY A N 1
ATOM 1233 C CA . GLY A 1 159 ? 0.150 6.066 2.804 1.00 92.69 159 GLY A CA 1
ATOM 1234 C C . GLY A 1 159 ? 0.153 4.780 3.627 1.00 92.69 159 GLY A C 1
ATOM 1235 O O . GLY A 1 159 ? 0.109 4.849 4.854 1.00 92.69 159 GLY A O 1
ATOM 1236 N N . LEU A 1 160 ? 0.209 3.615 2.977 1.00 93.31 160 LEU A N 1
ATOM 1237 C CA . LEU A 1 160 ? 0.360 2.312 3.633 1.00 93.31 160 LEU A CA 1
ATOM 1238 C C . LEU A 1 160 ? 1.728 1.726 3.292 1.00 93.31 160 LEU A C 1
ATOM 1240 O O . LEU A 1 160 ? 2.051 1.539 2.122 1.00 93.31 160 LEU A O 1
ATOM 1244 N N . TYR A 1 161 ? 2.491 1.362 4.317 1.00 91.00 161 TYR A N 1
ATOM 1245 C CA . TYR A 1 161 ? 3.816 0.785 4.155 1.00 91.00 161 TYR A CA 1
ATOM 1246 C C . TYR A 1 161 ? 3.995 -0.458 5.016 1.00 91.00 161 TYR A C 1
ATOM 1248 O O . TYR A 1 161 ? 3.618 -0.481 6.188 1.00 91.00 161 TYR A O 1
ATOM 1256 N N . THR A 1 162 ? 4.648 -1.472 4.460 1.00 87.00 162 THR A N 1
ATOM 1257 C CA . THR A 1 162 ? 4.983 -2.698 5.191 1.00 87.00 162 THR A CA 1
ATOM 1258 C C . THR A 1 162 ? 6.338 -2.533 5.884 1.00 87.00 162 THR A C 1
ATOM 1260 O O . THR A 1 162 ? 7.326 -2.142 5.251 1.00 87.00 162 THR A O 1
ATOM 1263 N N . LEU A 1 163 ? 6.379 -2.799 7.193 1.00 81.94 163 LEU A N 1
ATOM 1264 C CA . LEU A 1 163 ? 7.611 -2.854 7.989 1.00 81.94 163 LEU A CA 1
ATOM 1265 C C . LEU A 1 163 ? 8.175 -4.266 8.047 1.00 81.94 163 LEU A C 1
ATOM 1267 O O . LEU A 1 163 ? 9.372 -4.456 7.865 1.00 81.94 163 LEU A O 1
ATOM 1271 N N . ASP A 1 164 ? 7.301 -5.226 8.326 1.00 79.81 164 ASP A N 1
ATOM 1272 C CA . ASP A 1 164 ? 7.649 -6.631 8.449 1.00 79.81 164 ASP A CA 1
ATOM 1273 C C . ASP A 1 164 ? 6.475 -7.475 7.951 1.00 79.81 164 ASP A C 1
ATOM 1275 O O . ASP A 1 164 ? 5.335 -7.291 8.389 1.00 79.81 164 ASP A O 1
ATOM 1279 N N . SER A 1 165 ? 6.763 -8.370 7.011 1.00 76.62 165 SER A N 1
ATOM 1280 C CA . SER A 1 165 ? 5.841 -9.372 6.471 1.00 76.62 165 SER A CA 1
ATOM 1281 C C . SER A 1 165 ? 6.264 -10.800 6.837 1.00 76.62 165 SER A C 1
ATOM 1283 O O . SER A 1 165 ? 5.635 -11.757 6.393 1.00 76.62 165 SER A O 1
ATOM 1285 N N . GLY A 1 166 ? 7.305 -10.969 7.659 1.00 71.50 166 GLY A N 1
ATOM 1286 C CA . GLY A 1 166 ? 8.021 -12.224 7.873 1.00 71.50 166 GLY A CA 1
ATOM 1287 C C . GLY A 1 166 ? 7.219 -13.362 8.503 1.00 71.50 166 GLY A C 1
ATOM 1288 O O . GLY A 1 166 ? 7.669 -14.504 8.438 1.00 71.50 166 GLY A O 1
ATOM 1289 N N . LYS A 1 167 ? 6.037 -13.103 9.084 1.00 79.56 167 LYS A N 1
ATOM 1290 C CA . LYS A 1 167 ? 5.129 -14.180 9.532 1.00 79.56 167 LYS A CA 1
ATOM 1291 C C . LYS A 1 167 ? 3.764 -14.192 8.851 1.00 79.56 167 LYS A C 1
ATOM 1293 O O . LYS A 1 167 ? 2.869 -14.898 9.315 1.00 79.56 167 LYS A O 1
ATOM 1298 N N . LEU A 1 168 ? 3.597 -13.437 7.768 1.00 87.81 168 LEU A N 1
ATOM 1299 C CA . LEU A 1 168 ? 2.502 -13.696 6.840 1.00 87.81 168 LEU A CA 1
ATOM 1300 C C . LEU A 1 168 ? 2.758 -15.029 6.132 1.00 87.81 168 LEU A C 1
ATOM 1302 O O . LEU A 1 168 ? 3.902 -15.425 5.891 1.00 87.81 168 LEU A O 1
ATOM 1306 N N . SER A 1 169 ? 1.693 -15.767 5.844 1.00 91.62 169 SER A N 1
ATOM 1307 C CA . SER A 1 169 ? 1.831 -17.105 5.281 1.00 91.62 169 SER A CA 1
ATOM 1308 C C . SER A 1 169 ? 2.241 -17.075 3.811 1.00 91.62 169 SER A C 1
ATOM 1310 O O . SER A 1 169 ? 2.054 -16.082 3.107 1.00 91.62 169 SER A O 1
ATOM 1312 N N . LYS A 1 170 ? 2.714 -18.216 3.300 1.00 92.31 170 LYS A N 1
ATOM 1313 C CA . LYS A 1 170 ? 2.984 -18.394 1.863 1.00 92.31 170 LYS A CA 1
ATOM 1314 C C . LYS A 1 170 ? 1.731 -18.287 0.984 1.00 92.31 170 LYS A C 1
ATOM 1316 O O . LYS A 1 170 ? 1.860 -18.190 -0.227 1.00 92.31 170 LYS A O 1
ATOM 1321 N N . GLN A 1 171 ? 0.537 -18.330 1.582 1.00 94.50 171 GLN A N 1
ATOM 1322 C CA . GLN A 1 171 ? -0.740 -18.145 0.886 1.00 94.50 171 GLN A CA 1
ATOM 1323 C C . GLN A 1 171 ? -1.187 -16.678 0.867 1.00 94.50 171 GLN A C 1
ATOM 1325 O O . GLN A 1 171 ? -2.296 -16.380 0.426 1.00 94.50 171 GLN A O 1
ATOM 1330 N N . THR A 1 172 ? -0.359 -15.764 1.377 1.00 94.88 172 THR A N 1
ATOM 1331 C CA . THR A 1 172 ? -0.657 -14.336 1.339 1.00 94.88 172 THR A CA 1
ATOM 1332 C C . THR A 1 172 ? -0.701 -13.841 -0.095 1.00 94.88 172 THR A C 1
ATOM 1334 O O . THR A 1 172 ? 0.221 -14.067 -0.874 1.00 94.88 172 THR A O 1
ATOM 1337 N N . HIS A 1 173 ? -1.779 -13.140 -0.421 1.00 96.44 173 HIS A N 1
ATOM 1338 C CA . HIS A 1 173 ? -2.008 -12.541 -1.728 1.00 96.44 173 HIS A CA 1
ATOM 1339 C C . HIS A 1 173 ? -2.645 -11.153 -1.564 1.00 96.44 173 HIS A C 1
ATOM 1341 O O . HIS A 1 173 ? -2.594 -10.567 -0.481 1.00 96.44 173 HIS A O 1
ATOM 1347 N N . GLY A 1 174 ? -3.218 -10.609 -2.629 1.00 96.38 174 GLY A N 1
ATOM 1348 C CA . GLY A 1 174 ? -3.631 -9.217 -2.757 1.00 96.38 174 GLY A CA 1
ATOM 1349 C C . GLY A 1 174 ? -2.612 -8.418 -3.566 1.00 96.38 174 GLY A C 1
ATOM 1350 O O . GLY A 1 174 ? -1.513 -8.900 -3.863 1.00 96.38 174 GLY A O 1
ATOM 1351 N N . LEU A 1 175 ? -2.980 -7.187 -3.916 1.00 95.44 175 LEU A N 1
ATOM 1352 C CA . LEU A 1 175 ? -2.199 -6.339 -4.812 1.00 95.44 175 LEU A CA 1
ATOM 1353 C C . LEU A 1 175 ? -0.746 -6.176 -4.336 1.00 95.44 175 LEU A C 1
ATOM 1355 O O . LEU A 1 175 ? 0.178 -6.262 -5.139 1.00 95.44 175 LEU A O 1
ATOM 1359 N N . LEU A 1 176 ? -0.554 -6.010 -3.024 1.00 93.75 176 LEU A N 1
ATOM 1360 C CA . LEU A 1 176 ? 0.751 -5.961 -2.364 1.00 93.75 176 LEU A CA 1
ATOM 1361 C C . LEU A 1 176 ? 1.190 -7.319 -1.816 1.00 93.75 176 LEU A C 1
ATOM 1363 O O . LEU A 1 176 ? 2.373 -7.649 -1.878 1.00 93.75 176 LEU A O 1
ATOM 1367 N N . GLY A 1 177 ? 0.256 -8.100 -1.269 1.00 93.69 177 GLY A N 1
ATOM 1368 C CA . GLY A 1 177 ? 0.576 -9.335 -0.552 1.00 93.69 177 GLY A CA 1
ATOM 1369 C C . GLY A 1 177 ? 1.309 -10.379 -1.397 1.00 93.69 177 GLY A C 1
ATOM 1370 O O . GLY A 1 177 ? 2.148 -11.103 -0.864 1.00 93.69 177 GLY A O 1
ATOM 1371 N N . GLN A 1 178 ? 1.080 -10.396 -2.714 1.00 94.25 178 GLN A N 1
ATOM 1372 C CA . GLN A 1 178 ? 1.799 -11.266 -3.655 1.00 94.25 178 GLN A CA 1
ATOM 1373 C C . GLN A 1 178 ? 3.328 -11.057 -3.652 1.00 94.25 178 GLN A C 1
ATOM 1375 O O . GLN A 1 178 ? 4.079 -11.975 -3.970 1.00 94.25 178 GLN A O 1
ATOM 1380 N N . PHE A 1 179 ? 3.802 -9.869 -3.263 1.00 92.94 179 PHE A N 1
ATOM 1381 C CA . PHE A 1 179 ? 5.226 -9.518 -3.232 1.00 92.94 179 PHE A CA 1
ATOM 1382 C C . PHE A 1 179 ? 5.881 -9.761 -1.866 1.00 92.94 179 PHE A C 1
ATOM 1384 O O . PHE A 1 179 ? 7.038 -9.403 -1.659 1.00 92.94 179 PHE A O 1
ATOM 1391 N N . PHE A 1 180 ? 5.163 -10.354 -0.908 1.00 90.06 180 PHE A N 1
ATOM 1392 C CA . PHE A 1 180 ? 5.764 -10.787 0.359 1.00 90.06 180 PHE A CA 1
ATOM 1393 C C . PHE A 1 180 ? 6.484 -12.128 0.240 1.00 90.06 180 PHE A C 1
ATOM 1395 O O . PHE A 1 180 ? 7.212 -12.517 1.151 1.00 90.06 180 PHE A O 1
ATOM 1402 N N . GLN A 1 181 ? 6.306 -12.822 -0.883 1.00 86.19 181 GLN A N 1
ATOM 1403 C CA . GLN A 1 181 ? 7.201 -13.890 -1.302 1.00 86.19 181 GLN A CA 1
ATOM 1404 C C . GLN A 1 181 ? 8.343 -13.303 -2.148 1.00 86.19 181 GLN A C 1
ATOM 1406 O O . GLN A 1 181 ? 8.143 -12.279 -2.804 1.00 86.19 181 GLN A O 1
ATOM 1411 N N . PRO A 1 182 ? 9.537 -13.926 -2.145 1.00 87.06 182 PRO A N 1
ATOM 1412 C CA . PRO A 1 182 ? 10.659 -13.452 -2.946 1.00 87.06 182 PRO A CA 1
ATOM 1413 C C . PRO A 1 182 ? 10.285 -13.293 -4.422 1.00 87.06 182 PRO A C 1
ATOM 1415 O O . PRO A 1 182 ? 9.713 -14.199 -5.027 1.00 87.06 182 PRO A O 1
ATOM 1418 N N . ILE A 1 183 ? 10.656 -12.151 -4.993 1.00 91.62 183 ILE A N 1
ATOM 1419 C CA . ILE A 1 183 ? 10.566 -11.860 -6.422 1.00 91.62 183 ILE A CA 1
ATOM 1420 C C . ILE A 1 183 ? 11.970 -11.579 -6.945 1.00 91.62 183 ILE A C 1
ATOM 1422 O O . ILE A 1 183 ? 12.800 -11.011 -6.235 1.00 91.62 183 ILE A O 1
ATOM 1426 N N . ASP A 1 184 ? 12.227 -11.982 -8.182 1.00 94.81 184 ASP A N 1
ATOM 1427 C CA . ASP A 1 184 ? 13.471 -11.694 -8.879 1.00 94.81 184 ASP A CA 1
ATOM 1428 C C . ASP A 1 184 ? 13.177 -11.029 -10.225 1.00 94.81 184 ASP A C 1
ATOM 1430 O O . ASP A 1 184 ? 12.122 -11.255 -10.826 1.00 94.81 184 ASP A O 1
ATOM 1434 N N . PHE A 1 185 ? 14.112 -10.205 -10.686 1.00 96.81 185 PHE A N 1
ATOM 1435 C CA . PHE A 1 185 ? 14.063 -9.574 -11.993 1.00 96.81 185 PHE A CA 1
ATOM 1436 C C . PHE A 1 185 ? 15.464 -9.375 -12.579 1.00 96.81 185 PHE A C 1
ATOM 1438 O O . PHE A 1 185 ? 16.478 -9.308 -11.871 1.00 96.81 185 PHE A O 1
ATOM 1445 N N . THR A 1 186 ? 15.511 -9.257 -13.903 1.00 97.94 186 THR A N 1
ATOM 1446 C CA . THR A 1 186 ? 16.716 -8.909 -14.663 1.00 97.94 186 THR A CA 1
ATOM 1447 C C . THR A 1 186 ? 16.447 -7.664 -15.489 1.00 97.94 186 THR A C 1
ATOM 1449 O O . THR A 1 186 ? 15.385 -7.554 -16.091 1.00 97.94 186 THR A O 1
ATOM 1452 N N . ILE A 1 187 ? 17.406 -6.741 -15.516 1.00 98.00 187 ILE A N 1
ATOM 1453 C CA . ILE A 1 187 ? 17.356 -5.546 -16.360 1.00 98.00 187 ILE A CA 1
ATOM 1454 C C . ILE A 1 187 ? 18.297 -5.741 -17.540 1.00 98.00 187 ILE A C 1
ATOM 1456 O O . ILE A 1 187 ? 19.470 -6.071 -17.359 1.00 98.00 187 ILE A O 1
ATOM 1460 N N . LEU A 1 188 ? 17.768 -5.512 -18.732 1.00 97.31 188 LEU A N 1
ATOM 1461 C CA . LEU A 1 188 ? 18.440 -5.583 -20.018 1.00 97.31 188 LEU A CA 1
ATOM 1462 C C . LEU A 1 188 ? 18.239 -4.255 -20.758 1.00 97.31 188 LEU A C 1
ATOM 1464 O O . LEU A 1 188 ? 17.334 -3.489 -20.437 1.00 97.31 188 LEU A O 1
ATOM 1468 N N . GLU A 1 189 ? 19.089 -3.999 -21.753 1.00 94.88 189 GL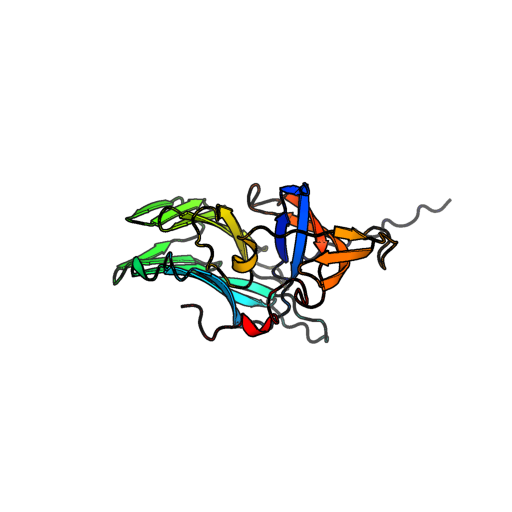U A N 1
ATOM 1469 C CA . GLU A 1 189 ? 18.880 -2.933 -22.746 1.00 94.88 189 GLU A CA 1
ATOM 1470 C C . GLU A 1 189 ? 18.554 -1.552 -22.149 1.00 94.88 189 GLU A C 1
ATOM 1472 O O . GLU A 1 189 ? 17.590 -0.906 -22.535 1.00 94.88 189 GLU A O 1
ATOM 1477 N N . ILE A 1 190 ? 19.354 -1.067 -21.196 1.00 97.00 190 ILE A N 1
ATOM 1478 C CA . ILE A 1 190 ? 19.155 0.292 -20.672 1.00 97.00 190 ILE A CA 1
ATOM 1479 C C . ILE A 1 190 ? 19.436 1.305 -21.789 1.00 97.00 190 ILE A C 1
ATOM 1481 O O . ILE A 1 190 ? 20.552 1.367 -22.314 1.00 97.00 190 ILE A O 1
ATOM 1485 N N . HIS A 1 191 ? 18.449 2.133 -22.117 1.00 94.12 191 HIS A N 1
ATOM 1486 C CA . HIS A 1 191 ? 18.533 3.137 -23.171 1.00 94.12 191 HIS A CA 1
ATOM 1487 C C . HIS A 1 191 ? 17.885 4.466 -22.745 1.00 94.12 191 HIS A C 1
ATOM 1489 O O . HIS A 1 191 ? 17.140 4.529 -21.764 1.00 94.12 191 HIS A O 1
ATOM 1495 N N . PRO A 1 192 ? 18.173 5.582 -23.442 1.00 95.50 192 PRO A N 1
ATOM 1496 C CA . PRO A 1 192 ? 17.490 6.842 -23.176 1.00 95.50 192 PRO A CA 1
ATOM 1497 C C . PRO A 1 192 ? 15.970 6.681 -23.299 1.00 95.50 192 PRO A C 1
ATOM 1499 O O . PRO A 1 192 ? 15.488 6.112 -24.279 1.00 95.50 192 PRO A O 1
ATOM 1502 N N . GLY A 1 193 ? 15.239 7.173 -22.299 1.00 90.88 193 GLY A N 1
ATOM 1503 C CA . GLY A 1 193 ? 13.783 7.267 -22.334 1.00 90.88 193 GLY A CA 1
ATOM 1504 C C . GLY A 1 193 ? 13.309 8.622 -22.859 1.00 90.88 193 GLY A C 1
ATOM 1505 O O . GLY A 1 193 ? 14.104 9.470 -23.276 1.00 90.88 193 GLY A O 1
ATOM 1506 N N . SER A 1 194 ? 11.996 8.859 -22.801 1.00 88.81 194 SER A N 1
ATOM 1507 C CA . SER A 1 194 ? 11.394 10.136 -23.238 1.00 88.81 194 SER A CA 1
ATOM 1508 C C . SER A 1 194 ? 11.884 11.347 -22.429 1.00 88.81 194 SER A C 1
ATOM 1510 O O . SER A 1 194 ? 12.007 12.450 -22.960 1.00 88.81 194 SER A O 1
ATOM 1512 N N . ASP A 1 195 ? 12.166 11.149 -21.139 1.00 88.81 195 ASP A N 1
ATOM 1513 C CA . ASP A 1 195 ? 12.876 12.115 -20.302 1.00 88.81 195 ASP A CA 1
ATOM 1514 C C . ASP A 1 195 ? 14.344 11.668 -20.198 1.00 88.81 195 ASP A C 1
ATOM 1516 O O . ASP A 1 195 ? 14.604 10.582 -19.678 1.00 88.81 195 ASP A O 1
ATOM 1520 N N . PRO A 1 196 ? 15.326 12.487 -20.623 1.00 87.44 196 PRO A N 1
ATOM 1521 C CA . PRO A 1 196 ? 16.744 12.132 -20.549 1.00 87.44 196 PRO A CA 1
ATOM 1522 C C . PRO A 1 196 ? 17.249 11.772 -19.144 1.00 87.44 196 PRO A C 1
ATOM 1524 O O . PRO A 1 196 ? 18.301 11.153 -19.010 1.00 87.44 196 PRO A O 1
ATOM 1527 N N . LYS A 1 197 ? 16.534 12.171 -18.083 1.00 89.38 197 LYS A N 1
ATOM 1528 C CA . LYS A 1 197 ? 16.859 11.834 -16.687 1.00 89.38 197 LYS A CA 1
ATOM 1529 C C . LYS A 1 197 ? 16.221 10.528 -16.208 1.00 89.38 197 LYS A C 1
ATOM 1531 O O . LYS A 1 197 ? 16.495 10.109 -15.085 1.00 89.38 197 LYS A O 1
ATOM 1536 N N . LYS A 1 198 ? 15.362 9.918 -17.022 1.00 92.81 198 LYS A N 1
ATOM 1537 C CA . LYS A 1 198 ? 14.611 8.700 -16.721 1.00 92.81 198 LYS A CA 1
ATOM 1538 C C . LYS A 1 198 ? 14.841 7.690 -17.850 1.00 92.81 198 LYS A C 1
ATOM 1540 O O . LYS A 1 198 ? 14.039 7.637 -18.780 1.00 92.81 198 LYS A 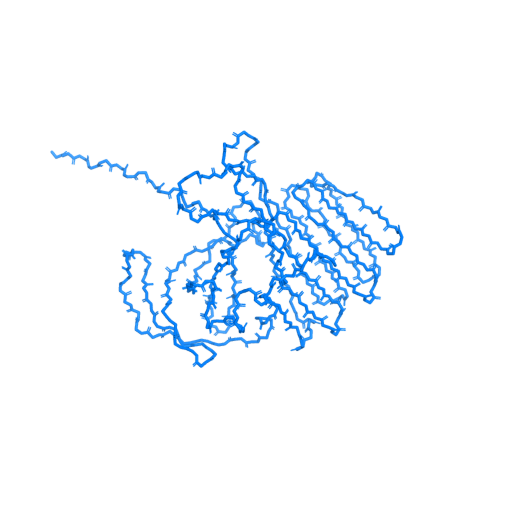O 1
ATOM 1545 N N . PRO A 1 199 ? 15.969 6.957 -17.828 1.00 96.75 199 PRO A N 1
ATOM 1546 C CA . PRO A 1 199 ? 16.237 5.939 -18.834 1.00 96.75 199 PRO A CA 1
ATOM 1547 C C . PRO A 1 199 ? 15.176 4.840 -18.794 1.00 96.75 199 PRO A C 1
ATOM 1549 O O . PRO A 1 199 ? 14.682 4.489 -17.720 1.00 96.75 199 PRO A O 1
ATOM 1552 N N . ASP A 1 200 ? 14.877 4.294 -19.962 1.00 97.75 200 ASP A N 1
ATOM 1553 C CA . ASP A 1 200 ? 14.028 3.121 -20.118 1.00 97.75 200 ASP A CA 1
ATOM 1554 C C . ASP A 1 200 ? 14.906 1.863 -20.198 1.00 97.75 200 ASP A C 1
ATOM 1556 O O . ASP A 1 200 ? 16.109 1.938 -20.467 1.00 97.75 200 ASP A O 1
ATOM 1560 N N . ALA A 1 201 ? 14.323 0.710 -19.894 1.00 98.19 201 ALA A N 1
ATOM 1561 C CA . ALA A 1 201 ? 14.990 -0.581 -19.971 1.00 98.19 201 ALA A CA 1
ATOM 1562 C C . ALA A 1 201 ? 13.983 -1.716 -20.183 1.00 98.19 201 ALA A C 1
ATOM 1564 O O . ALA A 1 201 ? 12.783 -1.562 -19.934 1.00 98.19 201 ALA A O 1
ATOM 1565 N N . THR A 1 202 ? 14.497 -2.880 -20.564 1.00 98.38 202 THR A N 1
ATOM 1566 C CA . THR A 1 202 ? 13.737 -4.127 -20.653 1.00 98.38 202 THR A CA 1
ATOM 1567 C C . THR A 1 202 ? 13.907 -4.912 -19.352 1.00 98.38 202 THR A C 1
ATOM 1569 O O . THR A 1 202 ? 15.014 -5.301 -18.986 1.00 98.38 202 THR A O 1
ATOM 1572 N N . MET A 1 203 ? 12.819 -5.147 -18.621 1.00 98.31 203 MET A N 1
ATOM 1573 C CA . MET A 1 203 ? 12.796 -5.963 -17.407 1.00 98.31 203 MET A CA 1
ATOM 1574 C C . MET A 1 203 ? 12.242 -7.354 -17.708 1.00 98.31 203 MET A C 1
ATOM 1576 O O . MET A 1 203 ? 11.112 -7.480 -18.169 1.00 98.31 203 MET A O 1
ATOM 1580 N N . ILE A 1 204 ? 12.992 -8.395 -17.348 1.00 98.25 204 ILE A N 1
ATOM 1581 C CA . ILE A 1 204 ? 12.490 -9.771 -17.288 1.00 98.25 204 ILE A CA 1
ATOM 1582 C C . ILE A 1 204 ? 12.068 -10.077 -15.852 1.00 98.25 204 ILE A C 1
ATOM 1584 O O . ILE A 1 204 ? 12.911 -10.085 -14.952 1.00 98.25 204 ILE A O 1
ATOM 1588 N N . VAL A 1 205 ? 10.779 -10.330 -15.626 1.00 96.75 205 VAL A N 1
ATOM 1589 C CA . VAL A 1 205 ? 10.197 -10.611 -14.301 1.00 96.75 205 VAL A CA 1
ATOM 1590 C C . VAL A 1 205 ? 9.020 -11.571 -14.441 1.00 96.75 205 VAL A C 1
ATOM 1592 O O . VAL A 1 205 ? 8.197 -11.407 -15.332 1.00 96.75 205 VAL A O 1
ATOM 1595 N N . LYS A 1 206 ? 8.929 -12.600 -13.586 1.00 94.69 206 LYS A N 1
ATOM 1596 C CA . LYS A 1 206 ? 7.855 -13.621 -13.643 1.00 94.69 206 LYS A CA 1
ATOM 1597 C C . LYS A 1 206 ? 7.617 -14.209 -15.056 1.00 94.69 206 LYS A C 1
ATOM 1599 O O . LYS A 1 206 ? 6.482 -14.469 -15.436 1.00 94.69 206 LYS A O 1
ATOM 1604 N N . ASN A 1 207 ? 8.686 -14.435 -15.828 1.00 94.31 207 ASN A N 1
ATOM 1605 C CA . ASN A 1 207 ? 8.645 -14.881 -17.235 1.00 94.31 207 ASN A CA 1
ATOM 1606 C C . ASN A 1 207 ? 7.986 -13.898 -18.224 1.00 94.31 207 ASN A C 1
ATOM 1608 O O . ASN A 1 207 ? 7.693 -14.283 -19.353 1.00 94.31 207 ASN A O 1
ATOM 1612 N N . ASN A 1 208 ? 7.779 -12.645 -17.824 1.00 97.19 208 ASN A N 1
ATOM 1613 C CA . ASN A 1 208 ? 7.322 -11.565 -18.687 1.00 97.19 208 ASN A CA 1
ATOM 1614 C C . ASN A 1 208 ? 8.480 -10.635 -19.035 1.00 97.19 208 ASN A C 1
ATOM 1616 O O . ASN A 1 208 ? 9.395 -10.440 -18.233 1.00 97.19 208 ASN A O 1
ATOM 1620 N N . GLU A 1 209 ? 8.390 -10.033 -20.215 1.00 97.81 209 GLU A N 1
ATOM 1621 C CA . GLU A 1 209 ? 9.265 -8.962 -20.673 1.00 97.81 209 GLU A CA 1
ATOM 1622 C C . GLU A 1 209 ? 8.490 -7.644 -20.639 1.00 97.81 209 GLU A C 1
ATOM 1624 O O . GLU A 1 209 ? 7.444 -7.515 -21.278 1.00 97.81 209 GLU A O 1
ATOM 1629 N N . LEU A 1 210 ? 8.969 -6.684 -19.848 1.00 98.00 210 LEU A N 1
ATOM 1630 C CA . LEU A 1 210 ? 8.297 -5.414 -19.593 1.00 98.00 210 LEU A CA 1
ATOM 1631 C C . LEU A 1 210 ? 9.222 -4.252 -19.937 1.00 98.00 210 LEU A C 1
ATOM 1633 O O . LEU A 1 210 ? 10.359 -4.204 -19.472 1.00 98.00 210 LEU A O 1
ATOM 1637 N N . THR A 1 211 ? 8.718 -3.254 -20.657 1.00 97.38 211 THR A N 1
ATOM 1638 C CA . THR A 1 211 ? 9.391 -1.953 -20.718 1.00 97.38 211 THR A CA 1
ATOM 1639 C C . THR A 1 211 ? 9.188 -1.228 -19.391 1.00 97.38 211 THR A C 1
ATOM 1641 O O . THR A 1 211 ? 8.053 -1.026 -18.953 1.00 97.38 211 THR A O 1
ATOM 1644 N N . VAL A 1 212 ? 10.283 -0.828 -18.750 1.00 97.62 212 VAL A N 1
ATOM 1645 C CA . VAL A 1 212 ? 10.286 -0.119 -17.467 1.00 97.62 212 VAL A CA 1
ATOM 1646 C C . VAL A 1 212 ? 11.072 1.177 -17.563 1.00 97.62 212 VAL A C 1
ATOM 1648 O O . VAL A 1 212 ? 12.014 1.283 -18.340 1.00 97.62 212 VAL A O 1
ATOM 1651 N N . THR A 1 213 ? 10.724 2.152 -16.729 1.00 97.31 213 THR A N 1
ATOM 1652 C CA . THR A 1 213 ? 11.398 3.458 -16.698 1.00 97.31 213 THR A CA 1
ATOM 1653 C C . THR A 1 213 ? 12.060 3.678 -15.346 1.00 97.31 213 THR A C 1
ATOM 1655 O O . THR A 1 213 ? 11.419 3.523 -14.306 1.00 97.31 213 THR A O 1
ATOM 1658 N N . ARG A 1 214 ? 13.332 4.080 -15.309 1.00 95.94 214 ARG A N 1
ATOM 1659 C CA . ARG A 1 214 ? 14.003 4.420 -14.049 1.00 95.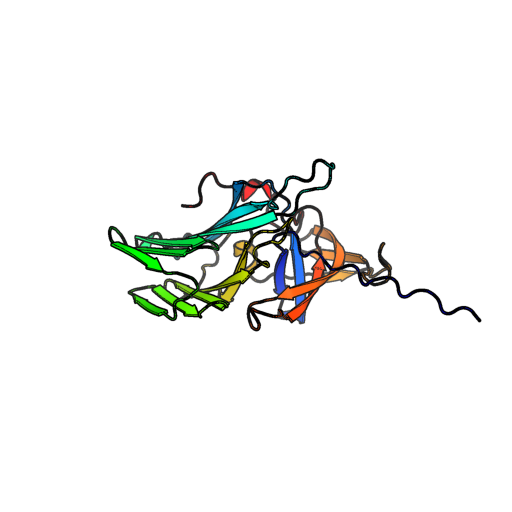94 214 ARG A CA 1
ATOM 1660 C C . ARG A 1 214 ? 13.431 5.717 -13.486 1.00 95.94 214 ARG A C 1
ATOM 1662 O O . ARG A 1 214 ? 13.386 6.744 -14.164 1.00 95.94 214 ARG A O 1
ATOM 1669 N N . GLY A 1 215 ? 13.045 5.691 -12.218 1.00 92.12 215 GLY A N 1
ATOM 1670 C CA . GLY A 1 215 ? 12.493 6.844 -11.518 1.00 92.12 215 GLY A CA 1
ATOM 1671 C C . GLY A 1 215 ? 12.904 6.902 -10.054 1.00 92.12 215 GLY A C 1
ATOM 1672 O O . GLY A 1 215 ? 13.614 6.033 -9.553 1.00 92.12 215 GLY A O 1
ATOM 1673 N N . TRP A 1 216 ? 12.439 7.953 -9.385 1.00 90.44 216 TRP A N 1
ATOM 1674 C CA . TRP A 1 216 ? 12.574 8.153 -7.946 1.00 90.44 216 TRP A CA 1
ATOM 1675 C C . TRP A 1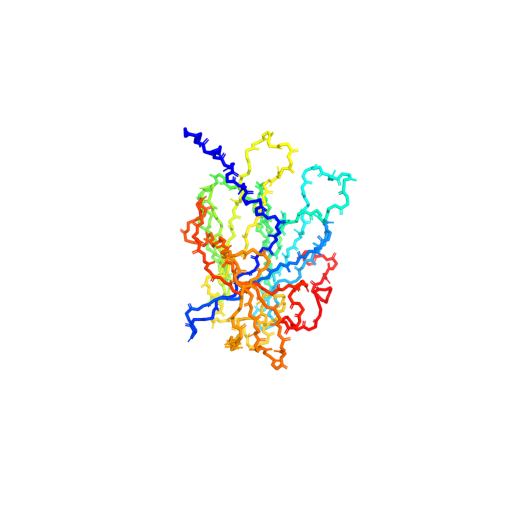 216 ? 11.179 8.247 -7.343 1.00 90.44 216 TRP A C 1
ATOM 1677 O O . TRP A 1 216 ? 10.330 8.940 -7.903 1.00 90.44 216 TRP A O 1
ATOM 1687 N N . GLN A 1 217 ? 10.963 7.556 -6.228 1.00 89.44 217 GLN A N 1
ATOM 1688 C CA . GLN A 1 217 ? 9.714 7.561 -5.469 1.00 89.44 217 GLN A CA 1
ATOM 1689 C C . GLN A 1 217 ? 9.994 7.864 -4.000 1.00 89.44 217 GLN A C 1
ATOM 1691 O O . GLN A 1 217 ? 11.088 7.593 -3.502 1.00 89.44 217 GLN A O 1
ATOM 1696 N N . LYS A 1 218 ? 9.010 8.422 -3.292 1.00 89.44 218 LYS A N 1
ATOM 1697 C CA . LYS A 1 218 ? 9.148 8.756 -1.873 1.00 89.44 218 LYS A CA 1
ATOM 1698 C C . LYS A 1 218 ? 8.686 7.610 -0.972 1.00 89.44 218 LYS A C 1
ATOM 1700 O O . LYS A 1 218 ? 7.528 7.202 -0.992 1.00 89.44 218 LYS A O 1
ATOM 1705 N N . ASP A 1 219 ? 9.582 7.144 -0.108 1.00 89.12 219 ASP A N 1
ATOM 1706 C CA . ASP A 1 219 ? 9.278 6.216 0.983 1.00 89.12 219 ASP A CA 1
ATOM 1707 C C . ASP A 1 219 ? 9.192 6.963 2.321 1.00 89.12 219 ASP A C 1
ATOM 1709 O O . ASP A 1 219 ? 10.165 7.554 2.797 1.00 89.12 219 ASP A O 1
ATOM 1713 N N . TYR A 1 220 ? 8.022 6.913 2.955 1.00 90.62 220 TYR A N 1
ATOM 1714 C CA . TYR A 1 220 ? 7.720 7.653 4.180 1.00 90.62 220 TYR A CA 1
ATOM 1715 C C . TYR A 1 220 ? 7.809 6.802 5.456 1.00 90.62 220 TYR A C 1
ATOM 1717 O O . TYR A 1 220 ? 7.507 7.297 6.544 1.00 90.62 220 TYR A O 1
ATOM 1725 N N . ARG A 1 221 ? 8.266 5.541 5.372 1.00 87.31 221 ARG A N 1
ATOM 1726 C CA . ARG A 1 221 ? 8.386 4.637 6.535 1.00 87.31 221 ARG A CA 1
ATOM 1727 C C . ARG A 1 221 ? 9.240 5.216 7.659 1.00 87.31 221 ARG A C 1
ATOM 1729 O O . ARG A 1 221 ? 8.857 5.141 8.824 1.00 87.31 221 ARG A O 1
ATOM 1736 N N . LYS A 1 222 ? 10.413 5.756 7.311 1.00 87.44 222 LYS A N 1
ATOM 1737 C CA . LYS A 1 222 ? 11.417 6.250 8.274 1.00 87.44 222 LYS A CA 1
ATOM 1738 C C . LYS A 1 222 ? 11.289 7.745 8.559 1.00 87.44 222 LYS A C 1
ATOM 1740 O O . LYS A 1 222 ? 11.507 8.163 9.693 1.00 87.44 222 LYS A O 1
ATOM 1745 N N . ASP A 1 223 ? 10.918 8.534 7.552 1.00 87.88 223 ASP A N 1
ATOM 1746 C CA . ASP A 1 223 ? 10.654 9.967 7.689 1.00 87.88 223 ASP A CA 1
ATOM 1747 C C . ASP A 1 223 ? 9.260 10.299 7.129 1.00 87.88 223 ASP A C 1
ATOM 1749 O O . ASP A 1 223 ? 9.131 10.652 5.956 1.00 87.88 223 ASP A O 1
ATOM 1753 N N . PRO A 1 224 ? 8.204 10.216 7.962 1.00 85.62 224 PRO A N 1
ATOM 1754 C CA . PRO A 1 224 ? 6.836 10.522 7.546 1.00 85.62 224 PRO A CA 1
ATOM 1755 C C . PRO A 1 224 ? 6.628 11.962 7.068 1.00 85.62 224 PRO A C 1
ATOM 1757 O O . PRO A 1 224 ? 5.614 12.256 6.445 1.00 85.62 224 PRO A O 1
ATOM 1760 N N . LYS A 1 225 ? 7.549 12.880 7.393 1.00 83.88 225 LYS A N 1
ATOM 1761 C CA . LYS A 1 225 ? 7.409 14.298 7.063 1.00 83.88 225 LYS A CA 1
ATOM 1762 C C . LYS A 1 225 ? 8.024 14.621 5.707 1.00 83.88 225 LYS A C 1
ATOM 1764 O O . LYS A 1 225 ? 7.399 15.326 4.923 1.00 83.88 225 LYS A O 1
ATOM 1769 N N . ASN A 1 226 ? 9.246 14.157 5.460 1.00 85.88 226 ASN A N 1
ATOM 1770 C CA . ASN A 1 226 ? 9.989 14.533 4.255 1.00 85.88 226 ASN A CA 1
ATOM 1771 C C . ASN A 1 226 ? 10.044 13.413 3.207 1.00 85.88 226 ASN A C 1
ATOM 1773 O O . ASN A 1 226 ? 10.242 13.701 2.026 1.00 85.88 226 ASN A O 1
ATOM 1777 N N . GLY A 1 227 ? 9.860 12.159 3.627 1.00 88.81 227 GLY A N 1
ATOM 1778 C CA . GLY A 1 227 ? 10.096 10.986 2.796 1.00 88.81 227 GLY A CA 1
ATOM 1779 C C . GLY A 1 227 ? 11.571 10.822 2.415 1.00 88.81 227 GLY A C 1
ATOM 1780 O O . GLY A 1 227 ? 12.367 11.763 2.431 1.00 88.81 227 GLY A O 1
ATOM 1781 N N . ILE A 1 228 ? 11.947 9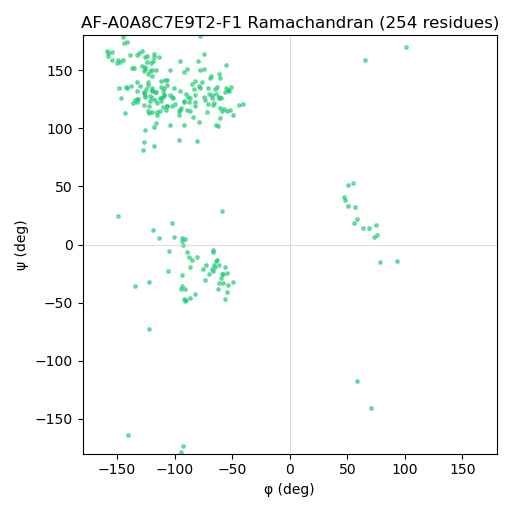.604 2.054 1.00 90.56 228 ILE A N 1
ATOM 1782 C CA . ILE A 1 228 ? 13.273 9.267 1.536 1.00 90.56 228 ILE A CA 1
ATOM 1783 C C . ILE A 1 228 ? 13.122 8.935 0.056 1.00 90.56 228 ILE A C 1
ATOM 1785 O O . ILE A 1 228 ? 12.235 8.168 -0.309 1.00 90.56 228 ILE A O 1
ATOM 1789 N N . ASP A 1 229 ? 13.973 9.515 -0.789 1.00 90.38 229 ASP A N 1
ATOM 1790 C CA . ASP A 1 229 ? 13.996 9.183 -2.213 1.00 90.38 229 ASP A CA 1
ATOM 1791 C C . ASP A 1 229 ? 14.565 7.775 -2.412 1.00 90.38 229 ASP A C 1
ATOM 1793 O O . ASP A 1 229 ? 15.697 7.482 -2.024 1.00 90.38 229 ASP A O 1
ATOM 1797 N N . VAL A 1 230 ? 13.766 6.908 -3.025 1.00 90.38 230 VAL A N 1
ATOM 1798 C CA . VAL A 1 230 ? 14.119 5.535 -3.374 1.00 90.38 230 VAL A CA 1
ATOM 1799 C C . VAL A 1 230 ? 14.110 5.422 -4.894 1.00 90.38 230 VAL A C 1
ATOM 1801 O O . VAL A 1 230 ? 13.081 5.705 -5.516 1.00 90.38 230 VAL A O 1
ATOM 1804 N N . PRO A 1 231 ? 15.230 5.031 -5.521 1.00 93.75 231 PRO A N 1
ATOM 1805 C CA . PRO A 1 231 ? 15.236 4.797 -6.948 1.00 93.75 231 PRO A CA 1
ATOM 1806 C C . PRO A 1 231 ? 14.547 3.455 -7.241 1.00 93.75 231 PRO A C 1
ATOM 1808 O O . PRO A 1 231 ? 14.721 2.485 -6.504 1.00 93.75 231 PRO A O 1
ATOM 1811 N N . CYS A 1 232 ? 13.743 3.399 -8.298 1.00 95.38 232 CYS A N 1
ATOM 1812 C CA . CYS A 1 232 ? 13.013 2.192 -8.681 1.00 95.38 232 CYS A CA 1
ATOM 1813 C C . CYS A 1 232 ? 12.804 2.102 -10.192 1.00 95.38 232 CYS A C 1
ATOM 1815 O O . CYS A 1 232 ? 12.850 3.104 -10.912 1.00 95.38 232 CYS A O 1
ATOM 1817 N N . TRP A 1 233 ? 12.564 0.886 -10.672 1.00 97.31 233 TRP A N 1
ATOM 1818 C CA . TRP A 1 233 ? 12.075 0.627 -12.021 1.00 97.31 233 TRP A CA 1
ATOM 1819 C C . TRP A 1 233 ? 10.553 0.697 -12.042 1.00 97.31 233 TRP A C 1
ATOM 1821 O O . TRP A 1 233 ? 9.882 -0.106 -11.395 1.00 97.31 233 TRP A O 1
ATOM 1831 N N . PHE A 1 234 ? 10.021 1.677 -12.766 1.00 96.12 234 PHE A N 1
ATOM 1832 C CA . PHE A 1 234 ? 8.593 1.912 -12.884 1.00 96.12 234 PHE A CA 1
ATOM 1833 C C . PHE A 1 234 ? 7.979 0.992 -13.938 1.00 96.12 234 PHE A C 1
ATOM 1835 O O . PHE A 1 234 ? 8.348 1.068 -15.112 1.00 96.12 234 PHE A O 1
ATOM 1842 N N . VAL A 1 235 ? 7.035 0.153 -13.516 1.00 96.38 235 VAL A N 1
ATOM 1843 C CA . VAL A 1 235 ? 6.206 -0.680 -14.390 1.00 96.38 235 VAL A CA 1
ATOM 1844 C C . VAL A 1 235 ? 4.932 0.085 -14.735 1.00 96.38 235 VAL A C 1
ATOM 1846 O O . VAL A 1 235 ? 4.177 0.510 -13.858 1.00 96.38 235 VAL A O 1
ATOM 1849 N N . HIS A 1 236 ? 4.702 0.256 -16.034 1.00 93.31 236 HIS A N 1
ATOM 1850 C CA . HIS A 1 236 ? 3.569 1.002 -16.582 1.00 93.31 236 HIS A CA 1
ATOM 1851 C C . HIS A 1 236 ? 2.257 0.197 -16.538 1.00 93.31 236 HIS A C 1
ATOM 1853 O O . HIS A 1 236 ? 2.221 -0.954 -16.107 1.00 93.31 236 HIS A O 1
ATOM 1859 N N . ASN A 1 237 ? 1.164 0.805 -17.013 1.00 92.94 237 ASN A N 1
ATOM 1860 C CA . ASN A 1 237 ? -0.120 0.133 -17.268 1.00 92.94 237 ASN A CA 1
ATOM 1861 C C . ASN A 1 237 ? -0.689 -0.621 -16.054 1.00 92.94 237 ASN A C 1
ATOM 1863 O O . ASN A 1 237 ? -1.013 -1.804 -16.142 1.00 92.94 237 ASN A O 1
ATOM 1867 N N . ASN A 1 238 ? -0.803 0.062 -14.913 1.00 93.12 238 ASN A N 1
ATOM 1868 C CA . ASN A 1 238 ? -1.345 -0.509 -13.678 1.00 93.12 238 ASN A CA 1
ATOM 1869 C C . ASN A 1 238 ? -0.607 -1.778 -13.198 1.00 93.12 238 ASN A C 1
ATOM 1871 O O . ASN A 1 238 ? -1.219 -2.682 -12.633 1.00 93.12 238 ASN A O 1
ATOM 1875 N N . GLY A 1 239 ? 0.704 -1.871 -13.457 1.00 94.62 239 GLY A N 1
ATOM 1876 C CA . GLY A 1 239 ? 1.521 -3.020 -13.063 1.00 94.62 239 GLY A CA 1
ATOM 1877 C C . GLY A 1 239 ? 1.314 -4.270 -13.925 1.00 94.62 239 GLY A C 1
ATOM 1878 O O . GLY A 1 239 ? 1.692 -5.360 -13.494 1.00 94.62 239 GLY A O 1
ATOM 1879 N N . ALA A 1 240 ? 0.714 -4.148 -15.114 1.00 96.31 240 ALA A N 1
ATOM 1880 C CA . ALA A 1 240 ? 0.461 -5.280 -16.005 1.00 96.31 240 ALA A CA 1
ATOM 1881 C C . ALA A 1 240 ? 1.736 -6.102 -16.275 1.00 96.31 240 ALA A C 1
ATOM 1883 O O . ALA A 1 240 ? 2.796 -5.556 -16.575 1.00 96.31 240 ALA A O 1
ATOM 1884 N N . GLY A 1 241 ? 1.624 -7.427 -16.140 1.00 96.56 241 GLY A N 1
ATOM 1885 C CA . GLY A 1 241 ? 2.738 -8.371 -16.283 1.00 96.56 241 GLY A CA 1
ATOM 1886 C C . GLY A 1 241 ? 3.677 -8.462 -15.068 1.00 96.56 241 GLY A C 1
ATOM 1887 O O . GLY A 1 241 ? 4.415 -9.439 -14.949 1.00 96.56 241 GLY A O 1
ATOM 1888 N N . LEU A 1 242 ? 3.624 -7.508 -14.132 1.00 97.38 242 LEU A N 1
ATOM 1889 C CA . LEU A 1 242 ? 4.276 -7.612 -12.822 1.00 97.38 242 LEU A CA 1
ATOM 1890 C C . LEU A 1 242 ? 3.335 -8.235 -11.780 1.00 97.38 242 LEU A C 1
ATOM 1892 O O . LEU A 1 242 ? 3.740 -9.130 -11.030 1.00 97.38 242 LEU A O 1
ATOM 1896 N N . ILE A 1 243 ? 2.099 -7.738 -11.701 1.00 97.06 243 ILE A N 1
ATOM 1897 C CA . ILE A 1 243 ? 1.070 -8.281 -10.806 1.00 97.06 243 ILE A CA 1
ATOM 1898 C C . ILE A 1 243 ? 0.475 -9.564 -11.391 1.00 97.06 243 ILE A C 1
ATOM 1900 O O . ILE A 1 243 ? 0.418 -9.736 -12.608 1.00 97.06 243 ILE A O 1
ATOM 1904 N N . ASP A 1 244 ? 0.028 -10.466 -10.523 1.00 96.94 244 ASP A N 1
ATOM 1905 C CA . ASP A 1 244 ? -0.741 -11.634 -10.942 1.00 96.94 244 ASP A CA 1
ATOM 1906 C C . ASP A 1 244 ? -2.119 -11.185 -11.470 1.00 96.94 244 ASP A C 1
ATOM 1908 O O . ASP A 1 244 ? -2.831 -10.442 -10.799 1.00 96.94 244 ASP A O 1
ATOM 1912 N N . GLY A 1 245 ? -2.516 -11.631 -12.665 1.00 96.25 245 GLY A N 1
ATOM 1913 C CA . GLY A 1 245 ? -3.786 -11.214 -13.275 1.00 96.25 245 GLY A CA 1
ATOM 1914 C C . GLY A 1 245 ? -3.776 -9.755 -13.747 1.00 96.25 245 GLY A C 1
ATOM 1915 O O . GLY A 1 245 ? -2.790 -9.281 -14.317 1.00 96.25 245 GLY A O 1
ATOM 1916 N N . VAL A 1 246 ? -4.889 -9.046 -13.550 1.00 96.50 246 VAL A N 1
ATOM 1917 C CA . VAL A 1 246 ? -5.038 -7.620 -13.882 1.00 96.50 246 VAL A CA 1
ATOM 1918 C C . VAL A 1 246 ? -5.472 -6.805 -12.665 1.00 96.50 246 VAL A C 1
ATOM 1920 O O . VAL A 1 246 ? -6.078 -7.317 -11.731 1.00 96.50 246 VAL A O 1
ATOM 1923 N N . HIS A 1 247 ? -5.195 -5.500 -12.672 1.00 94.50 247 HIS A N 1
ATOM 1924 C CA . HIS A 1 247 ? -5.474 -4.620 -11.530 1.00 94.50 247 HIS A CA 1
ATOM 1925 C C . HIS A 1 247 ? -6.924 -4.662 -11.019 1.00 94.50 247 HIS A C 1
ATOM 1927 O O . HIS A 1 247 ? -7.150 -4.584 -9.812 1.00 94.50 247 HIS A O 1
ATOM 1933 N N . THR A 1 248 ? -7.897 -4.835 -11.915 1.00 96.69 248 THR A N 1
ATOM 1934 C CA . THR A 1 248 ? -9.320 -4.919 -11.567 1.00 96.69 248 THR A CA 1
ATOM 1935 C C . THR A 1 248 ? -9.680 -6.176 -10.776 1.00 96.69 248 THR A C 1
ATOM 1937 O O . THR A 1 248 ? -10.675 -6.163 -10.055 1.00 96.69 248 THR A O 1
ATOM 1940 N N . ASP A 1 249 ? -8.867 -7.236 -10.842 1.00 98.19 249 ASP A N 1
ATOM 1941 C CA . ASP A 1 249 ? -9.066 -8.467 -10.058 1.00 98.19 249 ASP A CA 1
ATOM 1942 C C . ASP A 1 249 ? -8.915 -8.213 -8.551 1.00 98.19 249 ASP A C 1
ATOM 1944 O O . ASP A 1 249 ? -9.397 -8.982 -7.718 1.00 98.19 249 ASP A O 1
ATOM 1948 N N . TYR A 1 250 ? -8.263 -7.106 -8.193 1.00 97.69 250 TYR A N 1
ATOM 1949 C CA . TYR A 1 250 ? -8.057 -6.675 -6.819 1.00 97.69 250 TYR A CA 1
ATOM 1950 C C . TYR A 1 250 ? -9.130 -5.695 -6.334 1.00 97.69 250 TYR A C 1
ATOM 1952 O O . TYR A 1 250 ? -9.031 -5.224 -5.203 1.00 97.69 250 TYR A O 1
ATOM 1960 N N . ILE A 1 251 ? -10.154 -5.379 -7.132 1.00 98.00 251 ILE A N 1
ATOM 1961 C CA . ILE A 1 251 ? -11.259 -4.518 -6.697 1.00 98.00 251 ILE A CA 1
ATOM 1962 C C . ILE A 1 251 ? -12.278 -5.348 -5.912 1.00 98.00 251 ILE A C 1
ATOM 1964 O O . ILE A 1 251 ? -12.766 -6.380 -6.371 1.00 98.00 251 ILE A O 1
ATOM 1968 N N . VAL A 1 252 ? -12.633 -4.876 -4.720 1.00 98.44 252 VAL A N 1
ATOM 1969 C CA . VAL A 1 252 ? -13.632 -5.491 -3.839 1.00 98.44 252 VAL A CA 1
ATOM 1970 C C . VAL A 1 252 ? -14.799 -4.541 -3.579 1.00 98.44 252 VAL A C 1
ATOM 1972 O O . VAL A 1 252 ? -14.689 -3.327 -3.719 1.00 98.44 252 VAL A O 1
ATOM 1975 N N . SER A 1 253 ? -15.949 -5.092 -3.189 1.00 97.06 253 SER A N 1
ATOM 1976 C CA . SER A 1 253 ? -17.182 -4.318 -2.986 1.00 97.06 253 SER A CA 1
ATOM 1977 C C . SER A 1 253 ? -17.198 -3.483 -1.705 1.00 97.06 253 SER A C 1
ATOM 1979 O O . SER A 1 253 ? -18.012 -2.572 -1.572 1.00 97.06 253 SER A O 1
ATOM 1981 N N . SER A 1 254 ? -16.372 -3.836 -0.720 1.00 96.50 254 SER A N 1
ATOM 1982 C CA . SER A 1 254 ? -16.391 -3.225 0.605 1.00 96.50 254 SER A CA 1
ATOM 1983 C C . SER A 1 254 ? -15.018 -3.223 1.257 1.00 96.50 254 SER A C 1
ATOM 1985 O O . SER A 1 254 ? -14.150 -4.045 0.973 1.00 96.50 254 SER A O 1
ATOM 1987 N N . LEU A 1 255 ? -14.844 -2.285 2.187 1.00 96.06 255 LEU A N 1
ATOM 1988 C CA . LEU A 1 255 ? -13.630 -2.157 2.986 1.00 96.06 255 LEU A CA 1
ATOM 1989 C C . LEU A 1 255 ? -13.469 -3.302 4.014 1.00 96.06 255 LEU A C 1
ATOM 1991 O O . LEU A 1 255 ? -12.341 -3.611 4.396 1.00 96.06 255 LEU A O 1
ATOM 1995 N N . PHE A 1 256 ? -14.574 -3.934 4.435 1.00 95.12 256 PHE A N 1
ATOM 1996 C CA . PHE A 1 256 ? -14.654 -5.003 5.444 1.00 95.12 256 PHE A CA 1
ATOM 1997 C C . PHE A 1 256 ? -15.508 -6.176 4.972 1.00 95.12 256 PHE A C 1
ATOM 1999 O O . PHE A 1 256 ? -16.437 -5.916 4.168 1.00 95.12 256 PHE A O 1
#

Nearest PDB structures (foldseek):
  6sj7-assembly1_B  TM=1.863E-01  e=5.227E-02  Homo sapiens
  5fqd-assembly2_D  TM=1.789E-01  e=4.715E-02  Homo sapiens
  8tnq-assembly1_A  TM=1.883E-01  e=7.123E-02  Homo sapiens
  8d80-assembly1_A  TM=1.781E-01  e=4.253E-02  Homo sapiens
  6ue5-assembly1_B  TM=1.819E-01  e=7.123E-02  Homo sapiens

pLDDT: mean 86.1, std 17.09, range [23.53, 98.44]

Radius of gyration: 19.25 Å; Cα contacts (8 Å, |Δi|>4): 580; chains: 1; bounding box: 44×56×47 Å

Solvent-accessible surface area (backbone atoms only — not comparable to full-atom values): 14307 Å² total; per-residue (Å²): 137,83,80,79,81,81,75,77,78,76,76,80,75,86,46,47,51,72,46,77,46,77,32,75,96,71,78,43,29,40,26,31,44,61,90,59,61,62,70,46,22,35,35,34,30,36,21,79,83,72,28,38,36,33,22,35,30,30,30,52,44,74,49,84,66,92,56,96,60,86,69,40,26,33,31,42,33,38,23,38,37,27,65,81,71,48,31,39,35,41,40,40,75,74,35,37,36,44,29,53,74,90,49,76,49,78,47,48,57,80,41,77,45,81,48,79,52,94,57,37,40,38,36,39,43,54,77,37,36,36,39,41,34,42,70,90,30,38,30,36,40,38,30,53,49,79,50,64,92,81,49,84,46,55,63,55,25,46,45,85,41,82,76,41,56,87,58,55,49,95,70,28,25,43,74,54,24,56,67,74,47,94,74,70,74,46,83,41,76,77,41,84,32,98,48,86,90,27,37,26,27,39,33,42,31,89,94,32,81,40,74,27,33,43,46,73,46,75,45,42,88,87,37,57,86,79,39,42,82,40,65,26,39,33,37,54,78,47,22,58,65,74,47,84,75,52,66,72,79,30,55,46,97,55,62,119